Protein AF-A0A843JJ27-F1 (afdb_monomer)

pLDDT: mean 89.62, std 11.43, range [43.94, 98.12]

Nearest PDB structures (foldseek):
  2v43-assembly1_A  TM=7.056E-01  e=1.742E+00  Escherichia coli BL21(DE3)
  2p4b-assembly2_C-2  TM=6.826E-01  e=1.647E+00  Escherichia coli K-12
  3m4w-assembly2_B  TM=4.831E-01  e=5.676E-01  Escherichia coli K-12
  3m4w-assembly2_D  TM=5.347E-01  e=1.842E+00  Escherichia coli K-12
  3m4w-assembly1_C  TM=4.486E-01  e=9.401E-01  Escherichia coli K-12

Radius of gyration: 31.34 Å; Cα contacts (8 Å, |Δi|>4): 309; chains: 1; bounding box: 81×26×108 Å

Mean predicted aligned error: 8.15 Å

Secondary structure (DSSP, 8-state):
--PPP----------HHHHHHHHHHHHHHHHHHHHHHHHHHHHHHHHHHHHHHHHHHHHHHHHHHHHHHHT--STT-EEEEEE--SSSEEEEETTTTEEEEEEEESS--SSBT-EEEETTEEEEEEEETTEEEEEEEEE-TTTEEEEETTBS--EEEE--SS-EEEEEEEEEE-TT-SSEEEEEEE-

Structure (mmCIF, N/CA/C/O backbone):
data_AF-A0A843JJ27-F1
#
_entry.id   AF-A0A843JJ27-F1
#
loop_
_atom_site.group_PDB
_atom_site.id
_atom_site.type_symbol
_atom_site.label_atom_id
_atom_site.label_alt_id
_atom_site.label_comp_id
_atom_site.label_asym_id
_atom_site.label_entity_id
_atom_site.label_seq_id
_atom_site.pdbx_PDB_ins_code
_atom_site.Cartn_x
_atom_site.Cartn_y
_atom_site.Cartn_z
_atom_site.occupancy
_atom_site.B_iso_or_equiv
_atom_site.auth_seq_id
_atom_site.auth_comp_id
_atom_site.auth_asym_id
_atom_site.auth_atom_id
_atom_site.pdbx_PDB_model_num
ATOM 1 N N . MET A 1 1 ? 58.254 13.467 -82.123 1.00 47.25 1 MET A N 1
ATOM 2 C CA . MET A 1 1 ? 58.507 13.276 -80.675 1.00 47.25 1 MET A CA 1
ATOM 3 C C . MET A 1 1 ? 57.608 14.215 -79.867 1.00 47.25 1 MET A C 1
ATOM 5 O O . MET A 1 1 ? 57.801 15.418 -79.945 1.00 47.25 1 MET A O 1
ATOM 9 N N . LYS A 1 2 ? 56.623 13.699 -79.116 1.00 43.94 2 LYS A N 1
ATOM 10 C CA . LYS A 1 2 ? 55.866 14.450 -78.091 1.00 43.94 2 LYS A CA 1
ATOM 11 C C . LYS A 1 2 ? 55.822 13.592 -76.823 1.00 43.94 2 LYS A C 1
ATOM 13 O O . LYS A 1 2 ? 55.404 12.439 -76.880 1.00 43.94 2 LYS A O 1
ATOM 18 N N . LYS A 1 3 ? 56.353 14.139 -75.724 1.00 49.28 3 LYS A N 1
ATOM 19 C CA . LYS A 1 3 ? 56.495 13.489 -74.412 1.00 49.28 3 LYS A CA 1
ATOM 20 C C . LYS A 1 3 ? 55.117 13.196 -73.803 1.00 49.28 3 LYS A C 1
ATOM 22 O O . LYS A 1 3 ? 54.267 14.082 -73.763 1.00 49.28 3 LYS A O 1
ATOM 27 N N . LYS A 1 4 ? 54.931 11.960 -73.325 1.00 50.25 4 LYS A N 1
ATOM 28 C CA . LYS A 1 4 ? 53.830 11.541 -72.443 1.00 50.25 4 LYS A CA 1
ATOM 29 C C . LYS A 1 4 ? 53.842 12.413 -71.183 1.00 50.25 4 LYS A C 1
ATOM 31 O O . LYS A 1 4 ? 54.891 12.568 -70.566 1.00 50.25 4 LYS A O 1
ATOM 36 N N . GLY A 1 5 ? 52.692 12.987 -70.841 1.00 55.31 5 GLY A N 1
ATOM 37 C CA . GLY A 1 5 ? 52.482 13.677 -69.572 1.00 55.31 5 GLY A CA 1
ATOM 38 C C . GLY A 1 5 ? 52.249 12.665 -68.456 1.00 55.31 5 GLY A C 1
ATOM 39 O O . GLY A 1 5 ? 51.308 11.875 -68.528 1.00 55.31 5 GLY A O 1
ATOM 40 N N . ASP A 1 6 ? 53.106 12.693 -67.441 1.00 58.56 6 ASP A N 1
ATOM 41 C CA . ASP A 1 6 ? 52.945 11.907 -66.222 1.00 58.56 6 ASP A CA 1
ATOM 42 C C . ASP A 1 6 ? 51.863 12.532 -65.331 1.00 58.56 6 ASP A C 1
ATOM 44 O O . ASP A 1 6 ? 52.001 13.643 -64.815 1.00 58.56 6 ASP A O 1
ATOM 48 N N . ILE A 1 7 ? 50.767 11.798 -65.142 1.00 62.69 7 ILE A N 1
ATOM 49 C CA . ILE A 1 7 ? 49.699 12.135 -64.200 1.00 62.69 7 ILE A CA 1
ATOM 50 C C . ILE A 1 7 ? 50.206 11.794 -62.794 1.00 62.69 7 ILE A C 1
ATOM 52 O O . ILE A 1 7 ? 50.247 10.627 -62.400 1.00 62.69 7 ILE A O 1
ATOM 56 N N . LYS A 1 8 ? 50.597 12.814 -62.022 1.00 58.16 8 LYS A N 1
ATOM 57 C CA . LYS A 1 8 ? 50.923 12.668 -60.596 1.00 58.16 8 LYS A CA 1
ATOM 58 C C . LYS A 1 8 ? 49.671 12.224 -59.829 1.00 58.16 8 LYS A C 1
ATOM 60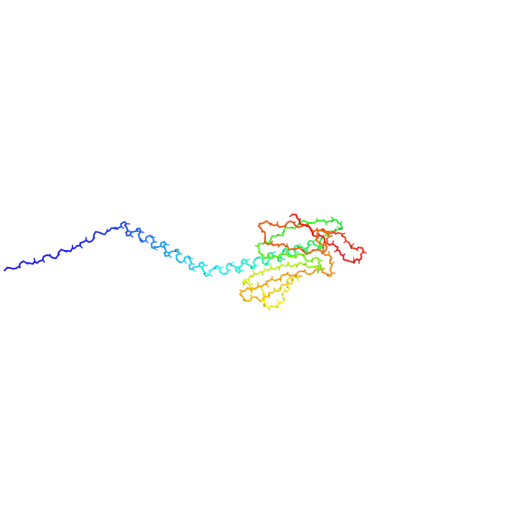 O O . LYS A 1 8 ? 48.753 13.012 -59.617 1.00 58.16 8 LYS A O 1
ATOM 65 N N . ARG A 1 9 ? 49.634 10.961 -59.397 1.00 59.72 9 ARG A N 1
ATOM 66 C CA . ARG A 1 9 ? 48.640 10.465 -58.435 1.00 59.72 9 ARG A CA 1
ATOM 67 C C . ARG A 1 9 ? 49.000 10.990 -57.044 1.00 59.72 9 ARG A C 1
ATOM 69 O O . ARG A 1 9 ? 49.988 10.554 -56.464 1.00 59.72 9 ARG A O 1
ATOM 76 N N . ASN A 1 10 ? 48.199 11.914 -56.514 1.00 58.50 10 ASN A N 1
ATOM 77 C CA . ASN A 1 10 ? 48.261 12.311 -55.107 1.00 58.50 10 ASN A CA 1
ATOM 78 C C . ASN A 1 10 ? 47.842 11.120 -54.233 1.00 58.50 10 ASN A C 1
ATOM 80 O O . ASN A 1 10 ? 46.663 10.781 -54.148 1.00 58.50 10 ASN A O 1
ATOM 84 N N . THR A 1 11 ? 48.806 10.466 -53.591 1.00 57.12 11 THR A N 1
ATOM 85 C CA . THR A 1 11 ? 48.547 9.446 -52.573 1.00 57.12 11 THR A CA 1
ATOM 86 C C . THR A 1 11 ? 48.215 10.139 -51.256 1.00 57.12 11 THR A C 1
ATOM 88 O O . THR A 1 11 ? 49.099 10.689 -50.600 1.00 57.12 11 THR A O 1
ATOM 91 N N . PHE A 1 12 ? 46.937 10.128 -50.871 1.00 57.66 12 PHE A N 1
ATOM 92 C CA . PHE A 1 12 ? 46.503 10.521 -49.532 1.00 57.66 12 PHE A CA 1
ATOM 93 C C . PHE A 1 12 ? 47.202 9.631 -48.493 1.00 57.66 12 PHE A C 1
ATOM 95 O O . PHE A 1 12 ? 47.006 8.416 -48.471 1.00 57.66 12 PHE A O 1
ATOM 102 N N . SER A 1 13 ? 48.024 10.238 -47.637 1.00 59.69 13 SER A N 1
ATOM 103 C CA . SER A 1 13 ? 48.574 9.591 -46.444 1.00 59.69 13 SER A CA 1
ATOM 104 C C . SER A 1 13 ? 47.415 9.151 -45.542 1.00 59.69 13 SER A C 1
ATOM 106 O O . SER A 1 13 ? 46.674 9.978 -45.009 1.00 59.69 13 SER A O 1
ATOM 108 N N . LYS A 1 14 ? 47.206 7.838 -45.428 1.00 61.88 14 LYS A N 1
ATOM 109 C CA . LYS A 1 14 ? 46.115 7.232 -44.661 1.00 61.88 14 LYS A CA 1
ATOM 110 C C . LYS A 1 14 ? 46.490 7.262 -43.174 1.00 61.88 14 LYS A C 1
ATOM 112 O O . LYS A 1 14 ? 47.321 6.481 -42.723 1.00 61.88 14 LYS A O 1
ATOM 117 N N . ASN A 1 15 ? 45.906 8.181 -42.406 1.00 68.94 15 ASN A N 1
ATOM 118 C CA . ASN A 1 15 ? 46.135 8.297 -40.960 1.00 68.94 15 ASN A CA 1
ATOM 119 C C . ASN A 1 15 ? 45.419 7.165 -40.195 1.00 68.94 15 ASN A C 1
ATOM 121 O O . ASN A 1 15 ? 44.334 7.354 -39.647 1.00 68.94 15 ASN A O 1
ATOM 125 N N . TYR A 1 16 ? 46.040 5.983 -40.136 1.00 72.50 16 TYR A N 1
ATOM 126 C CA . TYR A 1 16 ? 45.464 4.765 -39.542 1.00 72.50 16 TYR A CA 1
ATOM 127 C C . TYR A 1 16 ? 45.022 4.920 -38.079 1.00 72.50 16 TYR A C 1
ATOM 129 O O . TYR A 1 16 ? 44.007 4.360 -37.682 1.00 72.50 16 TYR A O 1
ATOM 137 N N . ARG A 1 17 ? 45.735 5.716 -37.272 1.00 77.12 17 ARG A N 1
ATOM 138 C CA . ARG A 1 17 ? 45.401 5.911 -35.847 1.00 77.12 17 ARG A CA 1
ATOM 139 C C . ARG A 1 17 ? 44.105 6.701 -35.641 1.00 77.12 17 ARG A C 1
ATOM 141 O O . ARG A 1 17 ? 43.321 6.362 -34.764 1.00 77.12 17 ARG A O 1
ATOM 148 N N . GLY A 1 18 ? 43.871 7.723 -36.469 1.00 82.25 18 GLY A N 1
ATOM 149 C CA . GLY A 1 18 ? 42.638 8.514 -36.421 1.00 82.25 18 GLY A CA 1
ATOM 150 C C . GLY A 1 18 ? 41.429 7.707 -36.886 1.00 82.25 18 GLY A C 1
ATOM 151 O O . GLY A 1 18 ? 40.369 7.788 -36.278 1.00 82.25 18 GLY A O 1
ATOM 152 N N . GLN A 1 19 ? 41.615 6.862 -37.906 1.00 85.88 19 GLN A N 1
ATOM 153 C CA . GLN A 1 19 ? 40.570 5.960 -38.385 1.00 85.88 19 GLN A CA 1
ATOM 154 C C . GLN A 1 19 ? 40.113 4.978 -37.291 1.00 85.88 19 GLN A C 1
ATOM 156 O O . GLN A 1 19 ? 38.915 4.848 -37.067 1.00 85.88 19 GLN A O 1
ATOM 161 N N . VAL A 1 20 ? 41.051 4.355 -36.567 1.00 88.88 20 VAL A N 1
ATOM 162 C CA . VAL A 1 20 ? 40.734 3.418 -35.469 1.00 88.88 20 VAL A CA 1
ATOM 163 C C . VAL A 1 20 ? 39.986 4.111 -34.325 1.00 88.88 20 VAL A C 1
ATOM 165 O O . VAL A 1 20 ? 39.049 3.547 -33.758 1.00 88.88 20 VAL A O 1
ATOM 168 N N . TRP A 1 21 ? 40.365 5.347 -33.987 1.00 94.00 21 TRP A N 1
ATOM 169 C CA . TRP A 1 21 ? 39.663 6.101 -32.948 1.00 94.00 21 TRP A CA 1
ATOM 170 C C . TRP A 1 21 ? 38.219 6.413 -33.357 1.00 94.00 21 TRP A C 1
ATOM 172 O O . TRP A 1 21 ? 37.297 6.202 -32.575 1.00 94.00 21 TRP A O 1
ATOM 182 N N . ILE A 1 22 ? 38.014 6.832 -34.609 1.00 92.56 22 ILE A N 1
ATOM 183 C CA . ILE A 1 22 ? 36.680 7.115 -35.157 1.00 92.56 22 ILE A CA 1
ATOM 184 C C . ILE A 1 22 ? 35.810 5.853 -35.169 1.00 92.56 22 ILE A C 1
ATOM 186 O O . ILE A 1 22 ? 34.658 5.912 -34.756 1.00 92.56 22 ILE A O 1
ATOM 190 N N . GLU A 1 23 ? 36.351 4.711 -35.590 1.00 93.69 23 GLU A N 1
ATOM 191 C CA . GLU A 1 23 ? 35.636 3.430 -35.599 1.00 93.69 23 GLU A CA 1
ATOM 192 C C . GLU A 1 23 ? 35.177 3.024 -34.190 1.00 93.69 23 GLU A C 1
ATOM 194 O O . GLU A 1 23 ? 34.004 2.714 -33.980 1.00 93.69 23 GLU A O 1
ATOM 199 N N . THR A 1 24 ? 36.068 3.147 -33.202 1.00 96.25 24 THR A N 1
ATOM 200 C CA . THR A 1 24 ? 35.754 2.863 -31.794 1.00 96.25 24 THR A CA 1
ATOM 201 C C . THR A 1 24 ? 34.639 3.774 -31.270 1.00 96.25 24 THR A C 1
ATOM 203 O O . THR A 1 24 ? 33.703 3.306 -30.621 1.00 96.25 24 THR A O 1
ATOM 206 N N . VAL A 1 25 ? 34.702 5.075 -31.580 1.00 97.19 25 VAL A N 1
ATOM 207 C CA . VAL A 1 25 ? 33.673 6.043 -31.171 1.00 97.19 25 VAL A CA 1
ATOM 208 C C . VAL A 1 25 ? 32.336 5.746 -31.851 1.00 97.19 25 VAL A C 1
ATOM 210 O O . VAL A 1 25 ? 31.304 5.765 -31.185 1.00 97.19 25 VAL A O 1
ATOM 213 N N . ILE A 1 26 ? 32.332 5.424 -33.148 1.00 97.25 26 ILE A N 1
ATOM 214 C CA . ILE A 1 26 ? 31.106 5.089 -33.885 1.00 97.25 26 ILE A CA 1
ATOM 215 C C . ILE A 1 26 ? 30.450 3.835 -33.301 1.00 97.25 26 ILE A C 1
ATOM 217 O O . ILE A 1 26 ? 29.242 3.840 -33.072 1.00 97.25 26 ILE A O 1
ATOM 221 N N . TYR A 1 27 ? 31.216 2.783 -33.003 1.00 97.31 27 TYR A N 1
ATOM 222 C CA . TYR A 1 27 ? 30.664 1.574 -32.387 1.00 97.31 27 TYR A CA 1
ATOM 223 C C . TYR A 1 27 ? 30.085 1.834 -30.998 1.00 97.31 27 TYR A C 1
ATOM 225 O O . TYR A 1 27 ? 28.997 1.343 -30.692 1.00 97.31 27 TYR A O 1
ATOM 233 N N . LEU A 1 28 ? 30.748 2.660 -30.188 1.00 97.94 28 LEU A N 1
ATOM 234 C CA . LEU A 1 28 ? 30.224 3.061 -28.886 1.00 97.94 28 LEU A CA 1
ATOM 235 C C . LEU A 1 28 ? 28.918 3.865 -29.016 1.00 97.94 28 LEU A C 1
ATOM 237 O O . LEU A 1 28 ? 27.962 3.613 -28.285 1.00 97.94 28 LEU A O 1
ATOM 241 N N . LEU A 1 29 ? 28.848 4.798 -29.969 1.00 97.81 29 LEU A N 1
ATOM 242 C CA . LEU A 1 29 ? 27.636 5.579 -30.228 1.00 97.81 29 LEU A CA 1
ATOM 243 C C . LEU A 1 29 ? 26.479 4.691 -30.680 1.00 97.81 29 LEU A C 1
ATOM 245 O O . LEU A 1 29 ? 25.373 4.823 -30.161 1.00 97.81 29 LEU A O 1
ATOM 249 N N . ILE A 1 30 ? 26.731 3.756 -31.598 1.00 97.62 30 ILE A N 1
ATOM 250 C CA . ILE A 1 30 ? 25.720 2.790 -32.034 1.00 97.62 30 ILE A CA 1
ATOM 251 C C . ILE A 1 30 ? 25.234 1.960 -30.837 1.00 97.62 30 ILE A C 1
ATOM 253 O O . ILE A 1 30 ? 24.027 1.785 -30.673 1.00 97.62 30 ILE A O 1
ATOM 257 N N . ALA A 1 31 ? 26.139 1.504 -29.964 1.00 97.88 31 ALA A N 1
ATOM 258 C CA . ALA A 1 31 ? 25.771 0.759 -28.761 1.00 97.88 31 ALA A CA 1
ATOM 259 C C . ALA A 1 31 ? 24.877 1.580 -27.814 1.00 97.88 31 ALA A C 1
ATOM 261 O O . ALA A 1 31 ? 23.846 1.079 -27.361 1.00 97.88 31 ALA A O 1
ATOM 262 N N . PHE A 1 32 ? 25.203 2.853 -27.564 1.00 98.06 32 PHE A N 1
ATOM 263 C CA . PHE A 1 32 ? 24.361 3.731 -26.746 1.00 98.06 32 PHE A CA 1
ATOM 264 C C . PHE A 1 32 ? 22.990 3.995 -27.373 1.00 98.06 32 PHE A C 1
ATOM 266 O O . PHE A 1 32 ? 21.986 3.983 -26.660 1.00 98.06 32 PHE A O 1
ATOM 273 N N . VAL A 1 33 ? 22.922 4.174 -28.696 1.00 97.81 33 VAL A N 1
ATOM 274 C CA . VAL A 1 33 ? 21.646 4.321 -29.412 1.00 97.81 33 VAL A CA 1
ATOM 275 C C . VAL A 1 33 ? 20.798 3.057 -29.260 1.00 97.81 33 VAL A C 1
ATOM 277 O O . VAL A 1 33 ? 19.617 3.157 -28.929 1.00 97.81 33 VAL A O 1
ATOM 280 N N . MET A 1 34 ? 21.390 1.868 -29.422 1.00 98.12 34 MET A N 1
ATOM 281 C CA . MET A 1 34 ? 20.670 0.606 -29.220 1.00 98.12 34 MET A CA 1
ATOM 282 C C . MET A 1 34 ? 20.155 0.460 -27.782 1.00 98.12 34 MET A C 1
ATOM 284 O O . MET A 1 34 ? 18.988 0.118 -27.591 1.00 98.12 34 MET A O 1
ATOM 288 N N . MET A 1 35 ? 20.970 0.773 -26.768 1.00 96.62 35 MET A N 1
ATOM 289 C CA . MET A 1 35 ? 20.532 0.740 -25.364 1.00 96.62 35 MET A CA 1
ATOM 290 C C . MET A 1 35 ? 19.386 1.723 -25.093 1.00 96.62 35 MET A C 1
ATOM 292 O O . MET A 1 35 ? 18.421 1.369 -24.414 1.00 96.62 35 MET A O 1
ATOM 296 N N . GLY A 1 36 ? 19.460 2.936 -25.650 1.00 96.94 36 GLY A N 1
ATOM 297 C CA . GLY A 1 36 ? 18.408 3.944 -25.521 1.00 96.94 36 GLY A CA 1
ATOM 298 C C . GLY A 1 36 ? 17.075 3.485 -26.114 1.00 96.94 36 GLY A C 1
ATOM 299 O O . GLY A 1 36 ? 16.030 3.643 -25.480 1.00 96.94 36 GLY A O 1
ATOM 300 N N . LEU A 1 37 ? 17.109 2.849 -27.290 1.00 96.75 37 LEU A N 1
ATOM 301 C CA . LEU A 1 37 ? 15.915 2.281 -27.920 1.00 96.75 37 LEU A CA 1
ATOM 302 C C . LEU A 1 37 ? 15.303 1.165 -27.068 1.00 96.75 37 LEU A C 1
ATOM 304 O O . LEU A 1 37 ? 14.096 1.174 -26.835 1.00 96.75 37 LEU A O 1
ATOM 308 N N . VAL A 1 38 ? 16.122 0.245 -26.552 1.00 97.25 38 VAL A N 1
ATOM 309 C CA . VAL A 1 38 ? 15.643 -0.848 -25.691 1.00 97.25 38 VAL A CA 1
ATOM 310 C C . VAL A 1 38 ? 14.979 -0.301 -24.427 1.00 97.25 38 VAL A C 1
ATOM 312 O O . VAL A 1 38 ? 13.859 -0.694 -24.104 1.00 97.25 38 VAL A O 1
ATOM 315 N N . LEU A 1 39 ? 15.620 0.644 -23.732 1.00 94.88 39 LEU A N 1
ATOM 316 C CA . LEU A 1 39 ? 15.062 1.235 -22.514 1.00 94.88 39 LEU A CA 1
ATOM 317 C C . LEU A 1 39 ? 13.727 1.943 -22.764 1.00 94.88 39 LEU A C 1
ATOM 319 O O . LEU A 1 39 ? 12.846 1.866 -21.912 1.00 94.88 39 LEU A O 1
ATOM 323 N N . SER A 1 40 ? 13.545 2.576 -23.926 1.00 94.62 40 SER A N 1
ATOM 324 C CA . SER A 1 40 ? 12.277 3.220 -24.295 1.00 94.62 40 SER A CA 1
ATOM 325 C C . SER A 1 40 ? 11.105 2.229 -24.332 1.00 94.62 40 SER A C 1
ATOM 327 O O . SER A 1 40 ? 10.025 2.530 -23.828 1.00 94.62 40 SER A O 1
ATOM 329 N N . TYR A 1 41 ? 11.331 1.018 -24.850 1.00 94.62 41 TYR A N 1
ATOM 330 C CA . TYR A 1 41 ? 10.308 -0.033 -24.892 1.00 94.62 41 TYR A CA 1
ATOM 331 C C . TYR A 1 41 ? 10.121 -0.750 -23.551 1.00 94.62 41 TYR A C 1
ATOM 333 O O . TYR A 1 41 ? 9.010 -1.151 -23.215 1.00 94.62 41 TYR A O 1
ATOM 341 N N . VAL A 1 42 ? 11.194 -0.920 -22.775 1.00 95.31 42 VAL A N 1
ATOM 342 C CA . VAL A 1 42 ? 11.154 -1.688 -21.521 1.00 95.31 42 VAL A CA 1
ATOM 343 C C . VAL A 1 42 ? 10.635 -0.851 -20.344 1.00 95.31 42 VAL A C 1
ATOM 345 O O . VAL A 1 42 ? 9.972 -1.384 -19.453 1.00 95.31 42 VAL A O 1
ATOM 348 N N . LYS A 1 43 ? 10.890 0.463 -20.331 1.00 92.44 43 LYS A N 1
ATOM 349 C CA . LYS A 1 43 ? 10.543 1.350 -19.210 1.00 92.44 43 LYS A CA 1
ATOM 350 C C . LYS A 1 43 ? 9.053 1.319 -18.823 1.00 92.44 43 LYS A C 1
ATOM 352 O O . LYS A 1 43 ? 8.804 1.145 -17.631 1.00 92.44 43 LYS A O 1
ATOM 357 N N . PRO A 1 44 ? 8.073 1.401 -19.750 1.00 92.00 44 PRO A N 1
ATOM 358 C CA . PRO A 1 44 ? 6.654 1.322 -19.387 1.00 92.00 44 PRO A CA 1
ATOM 359 C C . PRO A 1 44 ? 6.312 0.023 -18.649 1.00 92.00 44 PRO A C 1
ATOM 361 O O . PRO A 1 44 ? 5.626 0.039 -17.633 1.00 92.00 44 PRO A O 1
ATOM 364 N N . LYS A 1 45 ? 6.880 -1.107 -19.090 1.00 92.25 45 LYS A N 1
ATOM 365 C CA . LYS A 1 45 ? 6.624 -2.404 -18.457 1.00 92.25 45 LYS A CA 1
ATOM 366 C C . LYS A 1 45 ? 7.220 -2.505 -17.051 1.00 92.25 45 LYS A C 1
ATOM 368 O O . LYS A 1 45 ? 6.633 -3.145 -16.182 1.00 92.25 45 LYS A O 1
ATOM 373 N N . ILE A 1 46 ? 8.378 -1.884 -16.822 1.00 93.12 46 ILE A N 1
ATOM 374 C CA . ILE A 1 46 ? 8.985 -1.791 -15.486 1.00 93.12 46 ILE A CA 1
ATOM 375 C C . ILE A 1 46 ? 8.115 -0.935 -14.559 1.00 93.12 46 ILE A C 1
ATOM 377 O O . ILE A 1 46 ? 7.962 -1.282 -13.388 1.00 93.12 46 ILE A O 1
ATOM 381 N N . GLU A 1 47 ? 7.558 0.169 -15.059 1.00 92.25 47 GLU A N 1
ATOM 382 C CA . GLU A 1 47 ? 6.651 1.028 -14.288 1.00 92.25 47 GLU A CA 1
ATOM 383 C C . GLU A 1 47 ? 5.386 0.265 -13.872 1.00 92.25 47 GLU A C 1
ATOM 385 O O . GLU A 1 47 ? 5.051 0.277 -12.689 1.00 92.25 47 GLU A O 1
ATOM 390 N N . ASP A 1 48 ? 4.774 -0.498 -14.783 1.00 92.88 48 ASP A N 1
ATOM 391 C CA . ASP A 1 48 ? 3.613 -1.346 -14.476 1.00 92.88 48 ASP A CA 1
ATOM 392 C C . ASP A 1 48 ? 3.917 -2.392 -13.394 1.00 92.88 48 ASP A C 1
ATOM 394 O O . ASP A 1 48 ? 3.148 -2.572 -12.451 1.00 92.88 48 ASP A O 1
ATOM 398 N N . LEU A 1 49 ? 5.056 -3.087 -13.507 1.00 94.38 49 LEU A N 1
ATOM 399 C CA . LEU A 1 49 ? 5.467 -4.092 -12.521 1.00 94.38 49 LEU A CA 1
ATOM 40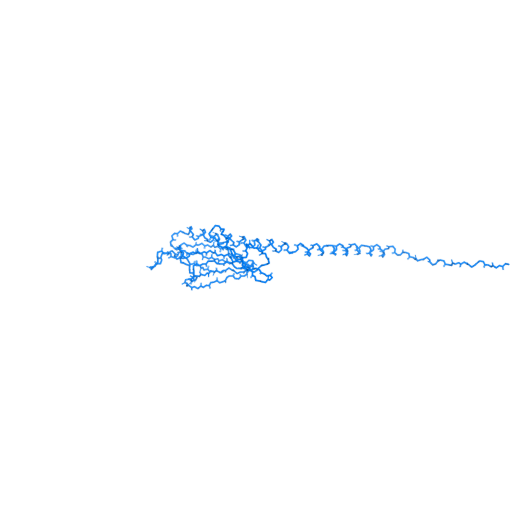0 C C . LEU A 1 49 ? 5.738 -3.469 -11.150 1.00 94.38 49 LEU A C 1
ATOM 402 O O . LEU A 1 49 ? 5.398 -4.058 -10.125 1.00 94.38 49 LEU A O 1
ATOM 406 N N . ARG A 1 50 ? 6.337 -2.274 -11.123 1.00 94.56 50 ARG A N 1
ATOM 407 C CA . ARG A 1 50 ? 6.575 -1.533 -9.883 1.00 94.56 50 ARG A CA 1
ATOM 408 C C . ARG A 1 50 ? 5.261 -1.110 -9.237 1.00 94.56 50 ARG A C 1
ATOM 410 O O . ARG A 1 50 ? 5.117 -1.277 -8.031 1.00 94.56 50 ARG A O 1
ATOM 417 N N . ASP A 1 51 ? 4.330 -0.570 -10.016 1.00 95.00 51 ASP A N 1
ATOM 418 C CA . ASP A 1 51 ? 3.036 -0.124 -9.504 1.00 95.00 51 ASP A CA 1
ATOM 419 C C . ASP A 1 51 ? 2.202 -1.310 -8.999 1.00 95.00 51 ASP A C 1
ATOM 421 O O . ASP A 1 51 ? 1.643 -1.231 -7.907 1.00 95.00 51 ASP A O 1
ATOM 425 N N . LYS A 1 52 ? 2.217 -2.450 -9.704 1.00 94.62 52 LYS A N 1
ATOM 426 C CA . LYS A 1 52 ? 1.626 -3.704 -9.216 1.00 94.62 52 LYS A CA 1
ATOM 427 C C . LYS A 1 52 ? 2.206 -4.124 -7.861 1.00 94.62 52 LYS A C 1
ATOM 429 O O . LYS A 1 52 ? 1.445 -4.387 -6.936 1.00 94.62 52 LYS A O 1
ATOM 434 N N . ALA A 1 53 ? 3.534 -4.146 -7.732 1.00 95.44 53 ALA A N 1
ATOM 435 C CA . ALA A 1 53 ? 4.194 -4.527 -6.484 1.00 95.44 53 ALA A CA 1
ATOM 436 C C . ALA A 1 53 ? 3.853 -3.577 -5.323 1.00 95.44 53 ALA A C 1
ATOM 438 O O . ALA A 1 53 ? 3.768 -4.012 -4.180 1.00 95.44 53 ALA A O 1
ATOM 439 N N . ILE A 1 54 ? 3.641 -2.285 -5.600 1.00 95.69 54 ILE A N 1
ATOM 440 C CA . ILE A 1 54 ? 3.193 -1.318 -4.587 1.00 95.69 54 ILE A CA 1
ATOM 441 C C . ILE A 1 54 ? 1.772 -1.645 -4.119 1.00 95.69 54 ILE A C 1
ATOM 443 O O . ILE A 1 54 ? 1.524 -1.622 -2.921 1.00 95.69 54 ILE A O 1
ATOM 447 N N . ILE A 1 55 ? 0.855 -1.974 -5.034 1.00 95.31 55 ILE A N 1
ATOM 448 C CA . ILE A 1 55 ? -0.524 -2.347 -4.681 1.00 95.31 55 ILE A CA 1
ATOM 449 C C . ILE A 1 55 ? -0.543 -3.630 -3.841 1.00 95.31 55 ILE A C 1
ATOM 451 O O . ILE A 1 55 ? -1.223 -3.671 -2.820 1.00 95.31 55 ILE A O 1
ATOM 455 N N . GLU A 1 56 ? 0.220 -4.652 -4.238 1.00 95.00 56 GLU A N 1
ATOM 456 C CA . GLU A 1 56 ? 0.338 -5.910 -3.484 1.00 95.00 56 GLU A CA 1
ATOM 457 C C . GLU A 1 56 ? 0.933 -5.668 -2.090 1.00 95.00 56 GLU A C 1
ATOM 459 O O . GLU A 1 56 ? 0.364 -6.114 -1.100 1.00 95.00 56 GLU A O 1
ATOM 464 N N . GLN A 1 57 ? 1.995 -4.862 -1.991 1.00 94.81 57 GLN A N 1
ATOM 465 C CA . GLN A 1 57 ? 2.574 -4.482 -0.702 1.00 94.81 57 GLN A CA 1
ATOM 466 C C . GLN A 1 57 ? 1.563 -3.734 0.185 1.00 94.81 57 GLN A C 1
ATOM 468 O O . GLN A 1 57 ? 1.494 -3.991 1.384 1.00 94.81 57 GLN A O 1
ATOM 473 N N . SER A 1 58 ? 0.774 -2.812 -0.374 1.00 95.69 58 SER A N 1
ATOM 474 C CA . SER A 1 58 ? -0.257 -2.101 0.392 1.00 95.69 58 SER A CA 1
ATOM 475 C C . SER A 1 58 ? -1.365 -3.037 0.870 1.00 95.69 58 SER A C 1
ATOM 477 O O . SER A 1 58 ? -1.873 -2.865 1.975 1.00 95.69 58 SER A O 1
ATOM 479 N N . LEU A 1 59 ? -1.729 -4.036 0.065 1.00 96.00 59 LEU A N 1
ATOM 480 C CA . LEU A 1 59 ? -2.692 -5.060 0.453 1.00 96.00 59 LEU A CA 1
ATOM 481 C C . LEU A 1 59 ? -2.168 -5.910 1.617 1.00 96.00 59 LEU A C 1
ATOM 483 O O . LEU A 1 59 ? -2.906 -6.146 2.572 1.00 96.00 59 LEU A O 1
ATOM 487 N N . ASP A 1 60 ? -0.895 -6.304 1.575 1.00 95.81 60 ASP A N 1
ATOM 488 C CA . ASP A 1 60 ? -0.249 -7.029 2.672 1.00 95.81 60 ASP A CA 1
ATOM 489 C C . ASP A 1 60 ? -0.254 -6.210 3.968 1.00 95.81 60 ASP A C 1
ATOM 491 O O . ASP A 1 60 ? -0.601 -6.744 5.018 1.00 95.81 60 ASP A O 1
ATOM 495 N N . VAL A 1 61 ? 0.028 -4.904 3.896 1.00 95.88 61 VAL A N 1
ATOM 496 C CA . VAL A 1 61 ? -0.033 -4.002 5.061 1.00 95.88 61 VAL A CA 1
ATOM 497 C C . VAL A 1 61 ? -1.454 -3.893 5.624 1.00 95.88 61 VAL A C 1
ATOM 499 O O . VAL A 1 61 ? -1.639 -3.965 6.836 1.00 95.88 61 VAL A O 1
ATOM 502 N N . ILE A 1 62 ? -2.478 -3.749 4.774 1.00 96.62 62 ILE A N 1
ATOM 503 C CA . ILE A 1 62 ? -3.879 -3.713 5.232 1.00 96.62 62 ILE A CA 1
ATOM 504 C C . ILE A 1 62 ? -4.253 -5.033 5.921 1.00 96.62 62 ILE A C 1
ATOM 506 O O . ILE A 1 62 ? -4.889 -5.017 6.974 1.00 96.62 62 ILE A O 1
ATOM 510 N N . ASN A 1 63 ? -3.831 -6.170 5.367 1.00 95.81 63 ASN A N 1
ATOM 511 C CA . ASN A 1 63 ? -4.059 -7.479 5.976 1.00 95.81 63 ASN A CA 1
ATOM 512 C C . ASN A 1 63 ? -3.285 -7.648 7.290 1.00 95.81 63 ASN A C 1
ATOM 514 O O . ASN A 1 63 ? -3.792 -8.256 8.227 1.00 95.81 63 ASN A O 1
ATOM 518 N N . GLU A 1 64 ? -2.068 -7.115 7.392 1.00 95.69 64 GLU A N 1
ATOM 519 C CA . GLU A 1 64 ? -1.291 -7.104 8.634 1.00 95.69 64 GLU A CA 1
ATOM 520 C C . GLU A 1 64 ? -1.989 -6.281 9.725 1.00 95.69 64 GLU A C 1
ATOM 522 O O . GLU A 1 64 ? -2.040 -6.709 10.882 1.00 95.69 64 GLU A O 1
ATOM 527 N N . ILE A 1 65 ? -2.592 -5.148 9.356 1.00 95.62 65 ILE A N 1
ATOM 528 C CA . ILE A 1 65 ? -3.419 -4.340 10.256 1.00 95.62 65 ILE A CA 1
ATOM 529 C C . ILE A 1 65 ? -4.675 -5.113 10.680 1.00 95.62 65 ILE A C 1
ATOM 531 O O . ILE A 1 65 ? -4.931 -5.206 11.877 1.00 95.62 65 ILE A O 1
ATOM 535 N N . ASP A 1 66 ? -5.415 -5.726 9.749 1.00 95.25 66 ASP A N 1
ATOM 536 C CA . ASP A 1 66 ? -6.612 -6.537 10.053 1.00 95.25 66 ASP A CA 1
ATOM 537 C C . ASP A 1 66 ? -6.279 -7.711 10.990 1.00 95.25 66 ASP A C 1
ATOM 539 O O . ASP A 1 66 ? -6.944 -7.933 12.004 1.00 95.25 66 ASP A O 1
ATOM 543 N N . ASN A 1 67 ? -5.179 -8.415 10.723 1.00 94.81 67 ASN A N 1
ATOM 544 C CA . ASN A 1 67 ? -4.679 -9.481 11.590 1.00 94.81 67 ASN A CA 1
ATOM 545 C C . ASN A 1 67 ? -4.237 -8.946 12.957 1.00 94.81 67 ASN A C 1
ATOM 547 O O . ASN A 1 67 ? -4.462 -9.582 13.987 1.00 94.81 67 ASN A O 1
ATOM 551 N N . THR A 1 68 ? -3.612 -7.771 13.000 1.00 94.94 68 THR A N 1
ATOM 552 C CA . THR A 1 68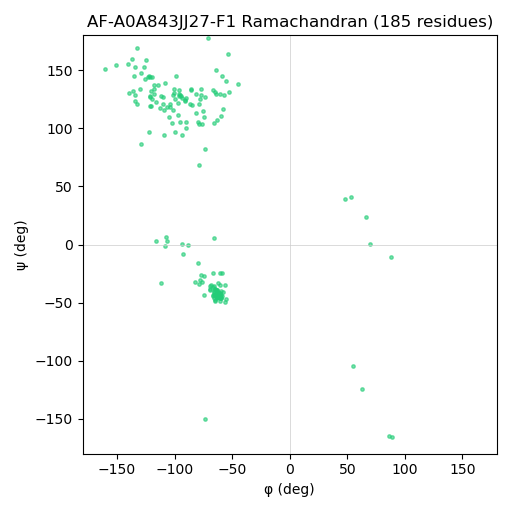 ? -3.193 -7.150 14.257 1.00 94.94 68 THR A CA 1
ATOM 553 C C . THR A 1 68 ? -4.384 -6.742 15.105 1.00 94.94 68 THR A C 1
ATOM 555 O O . THR A 1 68 ? -4.374 -7.032 16.296 1.00 94.94 68 THR A O 1
ATOM 558 N N . ILE A 1 69 ? -5.407 -6.137 14.506 1.00 93.56 69 ILE A N 1
ATOM 559 C CA . ILE A 1 69 ? -6.643 -5.741 15.183 1.00 93.56 69 ILE A CA 1
ATOM 560 C C . ILE A 1 69 ? -7.404 -6.976 15.673 1.00 93.56 69 ILE A C 1
ATOM 562 O O . ILE A 1 69 ? -7.765 -7.043 16.842 1.00 93.56 69 ILE A O 1
ATOM 566 N N . SER A 1 70 ? -7.579 -7.996 14.831 1.00 92.44 70 SER A N 1
ATOM 567 C CA . SER A 1 70 ? -8.320 -9.211 15.209 1.00 92.44 70 SER A CA 1
ATOM 568 C C . SER A 1 70 ? -7.630 -10.049 16.287 1.00 92.44 70 SER A C 1
ATOM 570 O O . SER A 1 70 ? -8.290 -10.779 17.025 1.00 92.44 70 SER A O 1
ATOM 572 N N . THR A 1 71 ? -6.305 -9.941 16.411 1.00 93.06 71 THR A N 1
ATOM 573 C CA . THR A 1 71 ? -5.523 -10.672 17.418 1.00 93.06 71 THR A CA 1
ATOM 574 C C . THR A 1 71 ? -5.036 -9.792 18.563 1.00 93.06 71 THR A C 1
ATOM 576 O O . THR A 1 71 ? -4.283 -10.277 19.418 1.00 93.06 71 THR A O 1
ATOM 579 N N . ILE A 1 72 ? -5.402 -8.506 18.594 1.00 91.38 72 ILE A N 1
ATOM 580 C CA . ILE A 1 72 ? -5.044 -7.631 19.706 1.00 91.38 72 ILE A CA 1
ATOM 581 C C . ILE A 1 72 ? -5.739 -8.172 20.959 1.00 91.38 72 ILE A C 1
ATOM 583 O O . ILE A 1 72 ? -6.918 -8.515 20.937 1.00 91.38 72 ILE A O 1
ATOM 587 N N . GLY A 1 73 ? -4.977 -8.357 22.037 1.00 86.81 73 GLY A N 1
ATOM 588 C CA . GLY A 1 73 ? -5.494 -9.001 23.244 1.00 86.81 73 GLY A CA 1
ATOM 589 C C . GLY A 1 73 ? -6.444 -8.089 24.025 1.00 86.81 73 GLY A C 1
ATOM 590 O O . GLY A 1 73 ? -7.062 -7.182 23.485 1.00 86.81 73 GLY A O 1
ATOM 591 N N . SER A 1 74 ? -6.489 -8.269 25.343 1.00 88.50 74 SER A N 1
ATOM 592 C CA . SER A 1 74 ? -7.247 -7.419 26.271 1.00 88.50 74 SER A CA 1
ATOM 593 C C . SER A 1 74 ? -6.946 -5.914 26.158 1.00 88.50 74 SER A C 1
ATOM 595 O O . SER A 1 74 ? -5.911 -5.500 25.632 1.00 88.50 74 SER A O 1
ATOM 597 N N . THR A 1 75 ? -7.837 -5.102 26.725 1.00 92.25 75 THR A N 1
ATOM 598 C CA . THR A 1 75 ? -7.714 -3.644 26.853 1.00 92.25 75 THR A CA 1
ATOM 599 C C . THR A 1 75 ? -6.326 -3.199 27.321 1.00 92.25 75 THR A C 1
ATOM 601 O O . THR A 1 75 ? -5.742 -3.792 28.227 1.00 92.25 75 THR A O 1
ATOM 604 N N . GLY A 1 76 ? -5.809 -2.134 26.709 1.00 90.00 76 GLY A N 1
ATOM 605 C CA . GLY A 1 76 ? -4.494 -1.550 26.982 1.00 90.00 76 GLY A CA 1
ATOM 606 C C . GLY A 1 76 ? -3.353 -2.170 26.174 1.00 90.00 76 GLY A C 1
ATOM 607 O O . GLY A 1 76 ? -2.255 -1.612 26.153 1.00 90.00 76 GLY A O 1
ATOM 608 N N . ASN A 1 77 ? -3.591 -3.286 25.478 1.00 94.06 77 ASN A N 1
ATOM 609 C CA . ASN A 1 77 ? -2.587 -3.860 24.592 1.00 94.06 77 ASN A CA 1
ATOM 610 C C . ASN A 1 77 ? -2.330 -2.943 23.399 1.00 94.06 77 ASN A C 1
ATOM 612 O O . ASN A 1 77 ? -3.266 -2.491 22.739 1.00 94.06 77 ASN A O 1
ATOM 616 N N . LYS A 1 78 ? -1.044 -2.718 23.114 1.00 94.25 78 LYS A N 1
ATOM 617 C CA . LYS A 1 78 ? -0.579 -1.952 21.959 1.00 94.25 78 LYS A CA 1
ATOM 618 C C . LYS A 1 78 ? 0.344 -2.799 21.101 1.00 94.25 78 LYS A C 1
ATOM 620 O O . LYS A 1 78 ? 1.136 -3.581 21.630 1.00 94.25 78 LYS A O 1
ATOM 625 N N . ARG A 1 79 ? 0.281 -2.610 19.789 1.00 95.50 79 ARG A N 1
ATOM 626 C CA . ARG A 1 79 ? 1.238 -3.171 18.831 1.00 95.50 79 ARG A CA 1
ATOM 627 C C . ARG A 1 79 ? 1.761 -2.084 17.914 1.00 95.50 79 ARG A C 1
ATOM 629 O O . ARG A 1 79 ? 1.046 -1.136 17.617 1.00 95.50 79 ARG A O 1
ATOM 636 N N . LEU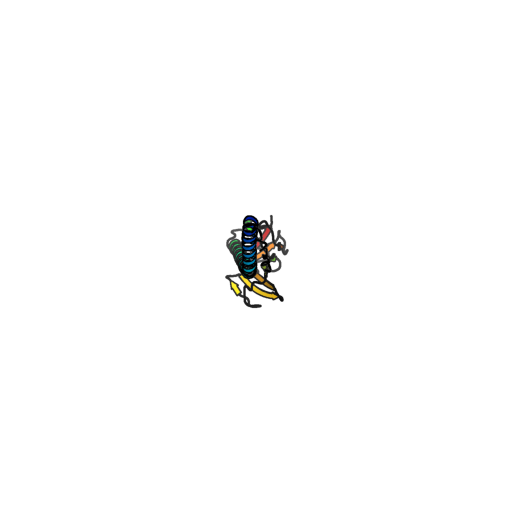 A 1 80 ? 3.011 -2.233 17.499 1.00 95.00 80 LEU A N 1
ATOM 637 C CA . LEU A 1 80 ? 3.656 -1.355 16.535 1.00 95.00 80 LEU A CA 1
ATOM 638 C C . LEU A 1 80 ? 3.645 -2.039 15.167 1.00 95.00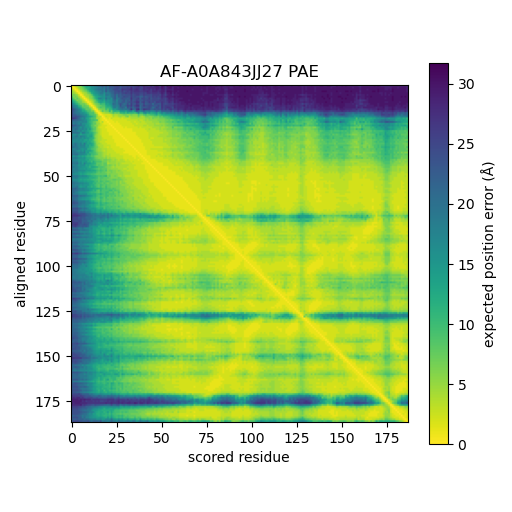 80 LEU A C 1
ATOM 640 O O . LEU A 1 80 ? 4.062 -3.191 15.072 1.00 95.00 80 LEU A O 1
ATOM 644 N N . ILE A 1 81 ? 3.212 -1.314 14.140 1.00 95.56 81 ILE A N 1
ATOM 645 C CA . ILE A 1 81 ? 3.304 -1.708 12.733 1.00 95.56 81 ILE A CA 1
ATOM 646 C C . ILE A 1 81 ? 4.060 -0.622 11.973 1.00 95.56 81 ILE A C 1
ATOM 648 O O . ILE A 1 81 ? 3.925 0.571 12.259 1.00 95.56 81 ILE A O 1
ATOM 652 N N . GLU A 1 82 ? 4.857 -1.034 10.993 1.00 95.25 82 GLU A N 1
ATOM 653 C CA . GLU A 1 82 ? 5.563 -0.123 10.099 1.00 95.25 82 GLU A CA 1
ATOM 654 C C . GLU A 1 82 ? 4.846 -0.025 8.751 1.00 95.25 82 GLU A C 1
ATOM 656 O O . GLU A 1 82 ? 4.782 -0.985 7.985 1.00 95.25 82 GLU A O 1
ATOM 661 N N . ILE A 1 83 ? 4.331 1.161 8.427 1.00 95.06 83 ILE A N 1
ATOM 662 C CA . ILE A 1 83 ? 3.621 1.416 7.171 1.00 95.06 83 ILE A CA 1
ATOM 663 C C . ILE A 1 83 ? 4.552 2.150 6.206 1.00 95.06 83 ILE A C 1
ATOM 665 O O . ILE A 1 83 ? 4.811 3.349 6.326 1.00 95.06 83 ILE A O 1
ATOM 669 N N . GLY A 1 84 ? 5.068 1.423 5.215 1.00 94.19 84 GLY A N 1
ATOM 670 C CA . GLY A 1 84 ? 5.920 1.979 4.164 1.00 94.19 84 GLY A CA 1
ATOM 671 C C . GLY A 1 84 ? 5.130 2.464 2.946 1.00 94.19 84 GLY A C 1
ATOM 672 O O . GLY A 1 84 ? 4.824 1.668 2.060 1.00 94.19 84 GLY A O 1
ATOM 673 N N . VAL A 1 85 ? 4.880 3.773 2.828 1.00 93.94 85 VAL A N 1
ATOM 674 C CA . VAL A 1 85 ? 4.168 4.354 1.670 1.00 93.94 85 VAL A CA 1
ATOM 675 C C . VAL A 1 85 ? 5.156 4.829 0.598 1.00 93.94 85 VAL A C 1
ATOM 677 O O . VAL A 1 85 ? 5.654 5.955 0.626 1.00 93.94 85 VAL A O 1
ATOM 680 N N . LYS A 1 86 ? 5.448 3.973 -0.391 1.00 92.19 86 LYS A N 1
ATOM 681 C CA . LYS A 1 86 ? 6.380 4.300 -1.496 1.00 92.19 86 LYS A CA 1
ATOM 682 C C . LYS A 1 86 ? 5.772 5.223 -2.559 1.00 92.19 86 LYS A C 1
ATOM 684 O O . LYS A 1 86 ? 6.495 5.995 -3.199 1.00 92.19 86 LYS A O 1
ATOM 689 N N . LYS A 1 87 ? 4.462 5.115 -2.787 1.00 94.00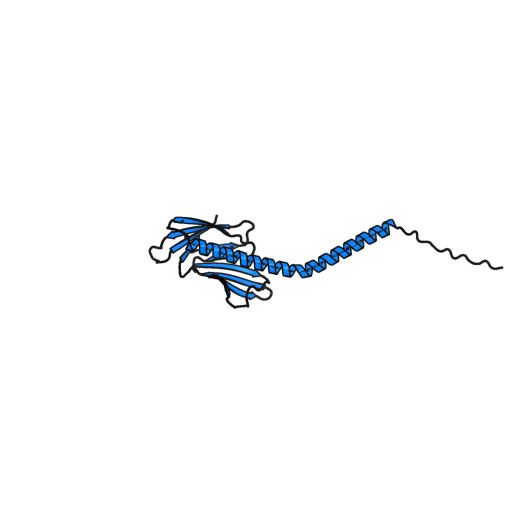 87 LYS A N 1
ATOM 690 C CA . LYS A 1 87 ? 3.669 5.883 -3.760 1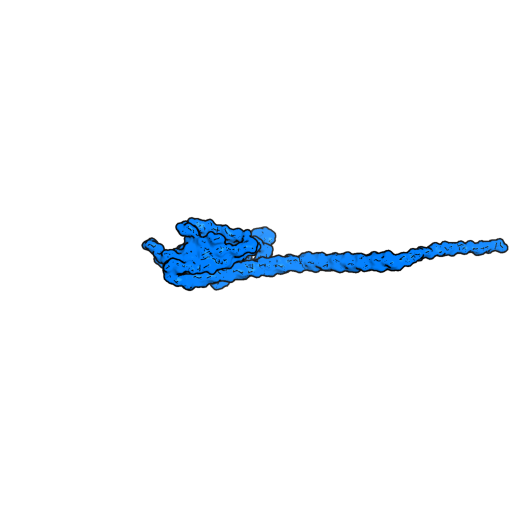.00 94.00 87 LYS A CA 1
ATOM 691 C C . LYS A 1 87 ? 2.197 5.801 -3.348 1.00 94.00 87 LYS A C 1
ATOM 693 O O . LYS A 1 87 ? 1.803 4.790 -2.779 1.00 94.00 87 LYS A O 1
ATOM 698 N N . GLY A 1 88 ? 1.411 6.825 -3.670 1.00 94.56 88 GLY A N 1
ATOM 699 C CA . GLY A 1 88 ? 0.011 6.910 -3.258 1.00 94.56 88 GLY A CA 1
ATOM 700 C C . GLY A 1 88 ? -0.157 7.528 -1.871 1.00 94.56 88 GLY A C 1
ATOM 701 O O . GLY A 1 88 ? 0.764 8.169 -1.355 1.00 94.56 88 GLY A O 1
ATOM 702 N N . VAL A 1 89 ? -1.345 7.346 -1.306 1.00 97.19 89 VAL A N 1
ATOM 703 C CA . VAL A 1 89 ? -1.735 7.851 0.013 1.00 97.19 89 VAL A CA 1
ATOM 704 C C . VAL A 1 89 ? -2.469 6.744 0.755 1.00 97.19 89 VAL A C 1
ATOM 706 O O . VAL A 1 89 ? -3.355 6.102 0.197 1.00 97.19 89 VAL A O 1
ATOM 709 N N . PHE A 1 90 ? -2.085 6.514 2.004 1.00 96.75 90 PHE A N 1
ATOM 710 C CA . PHE A 1 90 ? -2.761 5.585 2.900 1.00 96.75 90 PHE A CA 1
ATOM 711 C C . PHE A 1 90 ? -3.583 6.390 3.906 1.00 96.75 90 PHE A C 1
ATOM 713 O O . PHE A 1 90 ? -3.020 7.215 4.615 1.00 96.75 90 PHE A O 1
ATOM 720 N N . ASN A 1 91 ? -4.893 6.192 3.964 1.00 96.81 91 ASN A N 1
ATOM 721 C CA . ASN A 1 91 ? -5.788 6.930 4.843 1.00 96.81 91 ASN A CA 1
ATOM 722 C C . ASN A 1 91 ? -6.400 6.010 5.897 1.00 96.81 91 ASN A C 1
ATOM 724 O O . ASN A 1 91 ? -6.858 4.908 5.593 1.00 96.81 91 ASN A O 1
ATOM 728 N N . ILE A 1 92 ? -6.438 6.517 7.121 1.00 95.62 92 ILE A N 1
ATOM 729 C CA . ILE A 1 92 ? -7.199 5.970 8.238 1.00 95.62 92 ILE A CA 1
ATOM 730 C C . ILE A 1 92 ? -8.395 6.905 8.408 1.00 95.62 92 ILE A C 1
ATOM 732 O O . ILE A 1 92 ? -8.220 8.075 8.757 1.00 95.62 92 ILE A O 1
ATOM 736 N N . ASP A 1 93 ? -9.577 6.412 8.061 1.00 94.25 93 ASP A N 1
ATOM 737 C CA . ASP A 1 93 ? -10.850 7.113 8.169 1.00 94.25 93 ASP A CA 1
ATOM 738 C C . ASP A 1 93 ? -11.552 6.631 9.439 1.00 94.25 93 ASP A C 1
ATOM 740 O O . ASP A 1 93 ? -12.146 5.552 9.465 1.00 94.25 93 ASP A O 1
ATOM 744 N N . SER A 1 94 ? -11.396 7.413 10.503 1.00 92.25 94 SER A N 1
ATOM 745 C CA . SER A 1 94 ? -11.975 7.131 11.818 1.00 92.25 94 SER A CA 1
ATOM 746 C C . SER A 1 94 ? -13.479 7.414 11.830 1.00 92.25 94 SER A C 1
ATOM 748 O O . SER A 1 94 ? -14.221 6.787 12.569 1.00 92.25 94 SER A O 1
ATOM 750 N N . GLU A 1 95 ? -13.959 8.333 10.985 1.00 91.75 95 GLU A N 1
ATOM 751 C CA . GLU A 1 95 ? -15.386 8.675 10.924 1.00 91.75 95 GLU A CA 1
ATOM 752 C C . GLU A 1 95 ? -16.227 7.534 10.340 1.00 91.75 95 GLU A C 1
ATOM 754 O O . GLU A 1 95 ? -17.366 7.322 10.754 1.00 91.75 95 GLU A O 1
ATOM 759 N N . ASN A 1 96 ? -15.671 6.811 9.365 1.00 94.12 96 ASN A N 1
ATOM 760 C CA . ASN A 1 96 ? -16.354 5.707 8.695 1.00 94.12 96 ASN A CA 1
ATOM 761 C C . ASN A 1 96 ? -15.813 4.319 9.072 1.00 94.12 96 ASN A C 1
ATOM 763 O O . ASN A 1 96 ? -16.210 3.338 8.448 1.00 94.12 96 ASN A O 1
ATOM 767 N N . ASP A 1 97 ? -14.896 4.222 10.039 1.00 94.56 97 ASP A N 1
ATOM 768 C CA . ASP A 1 97 ? -14.227 2.973 10.430 1.00 94.56 97 ASP A CA 1
ATOM 769 C C . ASP A 1 97 ? -13.563 2.240 9.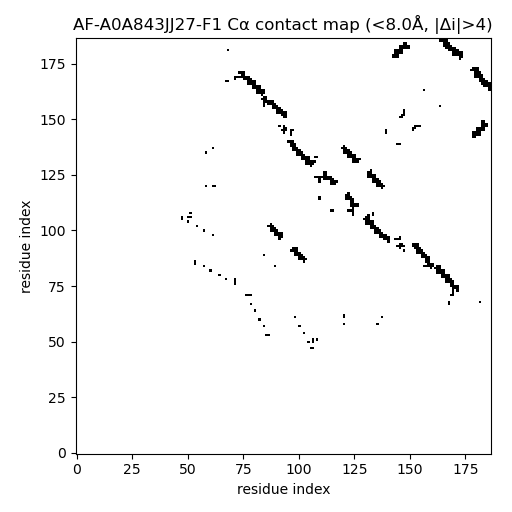245 1.00 94.56 97 ASP A C 1
ATOM 771 O O . ASP A 1 97 ? -13.620 1.013 9.111 1.00 94.56 97 ASP A O 1
ATOM 775 N N . MET A 1 98 ? -12.924 2.991 8.345 1.00 96.00 98 MET A N 1
ATOM 776 C CA . MET A 1 98 ? -12.328 2.451 7.124 1.00 96.00 98 MET A CA 1
ATOM 777 C C . MET A 1 98 ? -10.835 2.736 7.029 1.00 96.00 98 MET A C 1
ATOM 779 O O . MET A 1 98 ? -10.339 3.813 7.345 1.00 96.00 98 MET A O 1
ATOM 783 N N . ILE A 1 99 ? -10.105 1.779 6.467 1.00 96.44 99 ILE A N 1
ATOM 784 C CA . ILE A 1 99 ? -8.736 2.000 6.008 1.00 96.44 99 ILE A CA 1
ATOM 785 C C . ILE A 1 99 ? -8.737 1.963 4.489 1.00 96.44 99 ILE A C 1
ATOM 787 O O . ILE A 1 99 ? -9.219 1.003 3.879 1.00 96.44 99 ILE A O 1
ATOM 791 N N . THR A 1 100 ? -8.185 3.004 3.870 1.00 97.38 100 THR A N 1
ATOM 792 C CA . THR A 1 100 ? -8.105 3.107 2.414 1.00 97.38 100 THR A CA 1
ATOM 793 C C . THR A 1 100 ? -6.685 3.356 1.936 1.00 97.38 100 THR A C 1
ATOM 795 O O . THR A 1 100 ? -5.922 4.097 2.543 1.00 97.38 100 THR A O 1
ATOM 798 N N . PHE A 1 101 ? -6.311 2.746 0.818 1.00 97.69 101 PHE A N 1
ATOM 799 C CA . PHE A 1 101 ? -5.081 3.070 0.107 1.00 97.69 101 PHE A CA 1
ATOM 800 C C . PHE A 1 101 ? -5.418 3.503 -1.312 1.00 97.69 101 PHE A C 1
ATOM 802 O O . PHE A 1 101 ? -6.104 2.786 -2.040 1.00 97.69 101 PHE A O 1
ATOM 809 N N . GLU A 1 102 ? -4.912 4.664 -1.708 1.00 96.69 102 GLU A N 1
ATOM 810 C CA . GLU A 1 102 ? -5.171 5.262 -3.009 1.00 96.69 102 GLU A CA 1
ATOM 811 C C . GLU A 1 102 ? -3.879 5.416 -3.810 1.00 96.69 102 GLU A C 1
ATOM 813 O O . GLU A 1 102 ? -2.894 5.991 -3.338 1.00 96.69 102 GLU A O 1
ATOM 818 N N . LEU A 1 103 ? -3.893 4.947 -5.057 1.00 95.75 103 LEU A N 1
ATOM 819 C CA . LEU A 1 103 ? -2.760 5.034 -5.969 1.00 95.75 103 LEU A CA 1
ATOM 820 C C . LEU A 1 103 ? -3.197 5.499 -7.357 1.00 95.75 103 LEU A C 1
ATOM 822 O O . LEU A 1 103 ? -3.978 4.834 -8.032 1.00 95.75 103 LEU A O 1
ATOM 826 N N . GLU A 1 104 ? -2.601 6.592 -7.827 1.00 94.19 104 GLU A N 1
ATOM 827 C CA . GLU A 1 104 ? -2.671 6.996 -9.231 1.00 94.19 104 GLU A CA 1
ATOM 828 C C . GLU A 1 104 ? -1.588 6.273 -10.047 1.00 94.19 104 GLU A C 1
ATOM 830 O O . GLU A 1 104 ? -0.381 6.374 -9.783 1.00 94.19 104 GLU A O 1
ATOM 835 N N . THR A 1 105 ? -2.015 5.509 -11.049 1.00 92.62 105 THR A N 1
ATOM 836 C CA . THR A 1 105 ? -1.137 4.660 -11.859 1.00 92.62 105 THR A CA 1
ATOM 837 C C . THR A 1 105 ? -1.669 4.481 -13.279 1.00 92.62 105 THR A C 1
ATOM 839 O O . THR A 1 105 ? -2.860 4.584 -13.527 1.00 92.62 105 THR A O 1
ATOM 842 N N . LYS A 1 106 ? -0.792 4.210 -14.249 1.00 90.06 106 LYS A N 1
ATOM 843 C CA . LYS A 1 106 ? -1.214 3.760 -15.589 1.00 90.06 106 LYS A CA 1
ATOM 844 C C . LYS A 1 106 ? -1.567 2.272 -15.612 1.00 90.06 106 LYS A C 1
ATOM 846 O O . LYS A 1 106 ? -2.212 1.813 -16.550 1.00 90.06 106 LYS A O 1
ATOM 851 N N . TYR A 1 107 ? -1.151 1.540 -14.583 1.00 90.56 107 TYR A N 1
ATOM 852 C CA . TYR A 1 107 ? -1.417 0.127 -14.429 1.00 90.56 107 TYR A CA 1
ATOM 853 C C . TYR A 1 107 ? -2.877 -0.102 -14.044 1.00 90.56 107 TYR A C 1
ATOM 855 O O . TYR A 1 107 ? -3.387 0.444 -13.067 1.00 90.56 107 TYR A O 1
ATOM 863 N N . GLN A 1 108 ? -3.543 -0.956 -14.808 1.00 89.44 108 GLN A N 1
ATOM 864 C CA . GLN A 1 108 ? -4.903 -1.369 -14.522 1.00 89.44 108 GLN A CA 1
ATOM 865 C C . GLN A 1 108 ? -4.875 -2.614 -13.627 1.00 89.44 108 GLN A C 1
ATOM 867 O O . GLN A 1 108 ? -4.567 -3.710 -14.094 1.00 89.44 108 GLN A O 1
ATOM 872 N N . TYR A 1 109 ? -5.188 -2.444 -12.340 1.00 89.00 109 TYR A N 1
ATOM 873 C CA . TYR A 1 109 ? -5.209 -3.557 -11.386 1.00 89.00 109 TYR A CA 1
ATOM 874 C C . TYR A 1 109 ? -6.435 -4.464 -11.569 1.00 89.00 109 TYR A C 1
ATOM 876 O O . TYR A 1 109 ? -6.303 -5.686 -11.572 1.00 89.00 109 TYR A O 1
ATOM 884 N N . SER A 1 110 ? -7.615 -3.866 -11.764 1.00 89.69 110 SER A N 1
ATOM 885 C CA . SER A 1 110 ? -8.886 -4.550 -12.031 1.00 89.69 110 SER A CA 1
ATOM 886 C C . SER A 1 110 ? -9.637 -3.920 -13.211 1.00 89.69 110 SER A C 1
ATOM 888 O O . SER A 1 110 ? -9.277 -2.852 -13.711 1.00 89.69 110 SER A O 1
ATOM 890 N N . GLU A 1 111 ? -10.693 -4.582 -13.691 1.00 88.31 111 GLU A N 1
ATOM 891 C CA . GLU A 1 111 ? -11.619 -3.980 -14.660 1.00 88.31 111 GLU A CA 1
ATOM 892 C C . GLU A 1 111 ? -12.184 -2.654 -14.113 1.00 88.31 111 GLU A C 1
ATOM 894 O O . GLU A 1 111 ? -12.478 -2.535 -12.921 1.00 88.31 111 GLU A O 1
ATOM 899 N N . PHE A 1 112 ? -12.331 -1.645 -14.976 1.00 90.62 112 PHE A N 1
ATOM 900 C CA . PHE A 1 112 ? -12.792 -0.324 -14.547 1.00 90.62 112 PHE A CA 1
ATOM 901 C C . PHE A 1 112 ? -14.186 -0.379 -13.924 1.00 90.62 112 PHE A C 1
ATOM 903 O O . PHE A 1 112 ? -15.115 -0.928 -14.512 1.00 90.62 112 PHE A O 1
ATOM 910 N N . GLY A 1 113 ? -14.324 0.211 -12.737 1.00 88.31 113 GLY A N 1
ATOM 911 C CA . GLY A 1 113 ? -15.577 0.236 -11.981 1.00 88.31 113 GLY A CA 1
ATOM 912 C C . GLY A 1 113 ? -15.997 -1.117 -11.404 1.00 88.31 113 GLY A C 1
ATOM 913 O O . GLY A 1 113 ? -17.035 -1.189 -10.753 1.00 88.31 113 GLY A O 1
ATOM 914 N N . LYS A 1 114 ? -15.212 -2.182 -11.610 1.00 92.25 114 LYS A N 1
ATOM 915 C CA . LYS A 1 114 ? -15.494 -3.502 -11.055 1.00 92.25 114 LYS A CA 1
ATOM 916 C C . LYS A 1 114 ? -14.774 -3.678 -9.731 1.00 92.25 114 LYS A C 1
ATOM 918 O O . LYS A 1 114 ? -13.550 -3.533 -9.644 1.00 92.25 114 LYS A O 1
ATOM 923 N N . GLU A 1 115 ? -15.553 -4.027 -8.720 1.00 93.62 115 GLU A N 1
ATOM 924 C CA . GLU A 1 115 ? -15.038 -4.376 -7.406 1.00 93.62 115 GLU A CA 1
ATOM 925 C C . GLU A 1 115 ? -14.463 -5.797 -7.444 1.00 93.62 115 GLU A C 1
ATOM 927 O O . GLU A 1 115 ? -15.102 -6.739 -7.920 1.00 93.62 115 GLU A O 1
ATOM 932 N N . VAL A 1 116 ? -13.230 -5.944 -6.965 1.00 94.69 116 VAL A N 1
ATOM 933 C CA . VAL A 1 116 ? -12.563 -7.235 -6.788 1.00 94.69 116 VAL A CA 1
ATOM 934 C C . VAL A 1 116 ? -12.237 -7.390 -5.313 1.00 94.69 116 VAL A C 1
ATOM 936 O O . VAL A 1 116 ? -11.583 -6.532 -4.727 1.00 94.69 116 VAL A O 1
ATOM 939 N N . TYR A 1 117 ? -12.682 -8.488 -4.715 1.00 93.94 117 TYR A N 1
ATOM 940 C CA . TYR A 1 117 ? -12.414 -8.793 -3.315 1.00 93.94 117 TYR A CA 1
ATOM 941 C C . TYR A 1 117 ? -11.210 -9.720 -3.200 1.00 93.94 117 TYR A C 1
ATOM 943 O O . TYR A 1 117 ? -11.154 -10.770 -3.842 1.00 93.94 117 TYR A O 1
ATOM 951 N N . ILE A 1 118 ? -10.251 -9.326 -2.369 1.00 92.75 118 ILE A N 1
ATOM 952 C CA . ILE A 1 118 ? -9.058 -10.107 -2.054 1.00 92.75 118 ILE A CA 1
ATOM 953 C C . ILE A 1 118 ? -9.058 -10.300 -0.542 1.00 92.75 118 ILE A C 1
ATOM 955 O O . ILE A 1 118 ? -8.687 -9.410 0.223 1.00 92.75 118 ILE A O 1
ATOM 959 N N . GLY A 1 119 ? -9.564 -11.453 -0.106 1.00 91.25 119 GLY A N 1
ATOM 960 C CA . GLY A 1 119 ? -9.904 -11.656 1.299 1.00 91.25 119 GLY A CA 1
ATOM 961 C C . GLY A 1 119 ? -11.001 -10.680 1.728 1.00 91.25 119 GLY A C 1
ATOM 962 O O . GLY A 1 119 ? -12.061 -10.635 1.107 1.00 91.25 119 GLY A O 1
ATOM 963 N N . LYS A 1 120 ? -10.734 -9.890 2.774 1.00 93.12 120 LYS A N 1
ATOM 964 C CA . LYS A 1 120 ? -11.654 -8.863 3.288 1.00 93.12 120 LYS A CA 1
ATOM 965 C C . LYS A 1 120 ? -11.415 -7.460 2.707 1.00 93.12 120 LYS A C 1
ATOM 967 O O . LYS A 1 120 ? -12.102 -6.513 3.086 1.00 93.12 120 LYS A O 1
ATOM 972 N N . VAL A 1 121 ? -10.431 -7.310 1.818 1.00 96.00 121 VAL A N 1
ATOM 973 C CA . VAL A 1 121 ? -10.084 -6.028 1.195 1.00 96.00 121 VAL A CA 1
ATOM 974 C C . VAL A 1 121 ? -10.793 -5.909 -0.149 1.00 96.00 121 VAL A C 1
ATOM 976 O O . VAL A 1 121 ? -10.706 -6.797 -1.000 1.00 96.00 121 VAL A O 1
ATOM 979 N N . LYS A 1 122 ? -11.479 -4.787 -0.349 1.00 96.44 122 LYS A N 1
ATOM 980 C CA . LYS A 1 122 ? -12.125 -4.413 -1.602 1.00 96.44 122 LYS A CA 1
ATOM 981 C C . LYS A 1 122 ? -11.163 -3.594 -2.457 1.00 96.44 122 LYS A C 1
ATOM 983 O O . LYS A 1 122 ? -10.685 -2.558 -2.014 1.00 96.44 122 LYS A O 1
ATOM 988 N N . ALA A 1 123 ? -10.902 -4.030 -3.683 1.00 96.50 123 ALA A N 1
ATOM 989 C CA . ALA A 1 123 ? -10.075 -3.322 -4.654 1.00 96.50 123 ALA A CA 1
ATOM 990 C C . ALA A 1 123 ? -10.931 -2.811 -5.820 1.00 96.50 123 ALA A C 1
ATOM 992 O O . ALA A 1 123 ? -11.664 -3.578 -6.449 1.00 96.50 123 ALA A O 1
ATOM 993 N N . ILE A 1 124 ? -10.827 -1.520 -6.133 1.00 95.62 124 ILE A N 1
ATOM 994 C CA . ILE A 1 124 ? -11.554 -0.870 -7.230 1.00 95.62 124 ILE A CA 1
ATOM 995 C C . ILE A 1 124 ? -10.572 -0.070 -8.073 1.00 95.62 124 ILE A C 1
ATOM 997 O O . ILE A 1 124 ? -9.775 0.704 -7.548 1.00 95.62 124 ILE A O 1
ATOM 1001 N N . THR A 1 125 ? -10.669 -0.212 -9.392 1.00 94.75 125 THR A N 1
ATOM 1002 C CA . THR A 1 125 ? -9.939 0.636 -10.338 1.00 94.75 125 THR A CA 1
ATOM 1003 C C . THR A 1 125 ? -10.912 1.613 -10.988 1.00 94.75 125 THR A C 1
ATOM 1005 O O . THR A 1 125 ? -11.851 1.206 -11.670 1.00 94.75 125 THR A O 1
ATOM 1008 N N . GLN A 1 126 ? -10.697 2.910 -10.795 1.00 92.75 126 GLN A N 1
ATOM 1009 C CA . GLN A 1 126 ? -11.463 3.975 -11.438 1.00 92.75 126 GLN A CA 1
ATOM 1010 C C . GLN A 1 126 ? -10.660 4.549 -12.608 1.00 92.75 126 GLN A C 1
ATOM 1012 O O . GLN A 1 126 ? -9.491 4.903 -12.453 1.00 92.75 126 GLN A O 1
ATOM 1017 N N . GLY A 1 127 ? -11.268 4.634 -13.792 1.00 85.69 127 GLY A N 1
ATOM 1018 C CA . GLY A 1 127 ? -10.621 5.225 -14.963 1.00 85.69 127 GLY A CA 1
ATOM 1019 C C . GLY A 1 127 ? -10.639 6.754 -14.897 1.00 85.69 127 GLY A C 1
ATOM 1020 O O . GLY A 1 127 ? -11.708 7.347 -14.774 1.00 85.69 127 GLY A O 1
ATOM 1021 N N . GLN A 1 128 ? -9.473 7.394 -15.013 1.00 74.81 128 GLN A N 1
ATOM 1022 C CA . GLN A 1 128 ? -9.317 8.848 -15.129 1.00 74.81 128 GLN A CA 1
ATOM 1023 C C . GLN A 1 128 ? -8.416 9.203 -16.329 1.00 74.81 128 GLN A C 1
ATOM 1025 O O . GLN A 1 128 ? -7.210 9.422 -16.206 1.00 74.81 128 GLN A O 1
ATOM 1030 N N . ASN A 1 129 ? -9.006 9.321 -17.522 1.00 79.75 129 ASN A N 1
ATOM 1031 C CA . ASN A 1 129 ? -8.304 9.696 -18.759 1.00 79.75 129 ASN A CA 1
ATOM 1032 C C . ASN A 1 129 ? -7.096 8.786 -19.089 1.00 79.75 129 ASN A C 1
ATOM 1034 O O . ASN A 1 129 ? -7.278 7.681 -19.588 1.00 79.75 129 ASN A O 1
ATOM 1038 N N . GLN A 1 130 ? -5.865 9.273 -18.858 1.00 82.00 130 GLN A N 1
ATOM 1039 C CA . GLN A 1 130 ? -4.597 8.565 -19.115 1.00 82.00 130 GLN A CA 1
ATOM 1040 C C . GLN A 1 130 ? -4.070 7.792 -17.898 1.00 82.00 130 GLN A C 1
ATOM 1042 O O . GLN A 1 130 ? -3.080 7.068 -18.016 1.00 82.00 130 GLN A O 1
ATOM 1047 N N . TYR A 1 131 ? -4.693 7.981 -16.737 1.00 86.19 131 TYR A N 1
ATOM 1048 C CA . TYR A 1 131 ? -4.327 7.347 -15.482 1.00 86.19 131 TYR A CA 1
ATOM 1049 C C . TYR A 1 131 ? -5.542 6.619 -14.903 1.00 86.19 131 TYR A C 1
ATOM 1051 O O . TYR A 1 131 ? -6.695 6.871 -15.241 1.00 86.19 131 TYR A O 1
ATOM 1059 N N . SER A 1 132 ? -5.268 5.670 -14.035 1.00 90.12 132 SER A N 1
ATOM 1060 C CA . SER A 1 132 ? -6.239 4.904 -13.277 1.00 90.12 132 SER 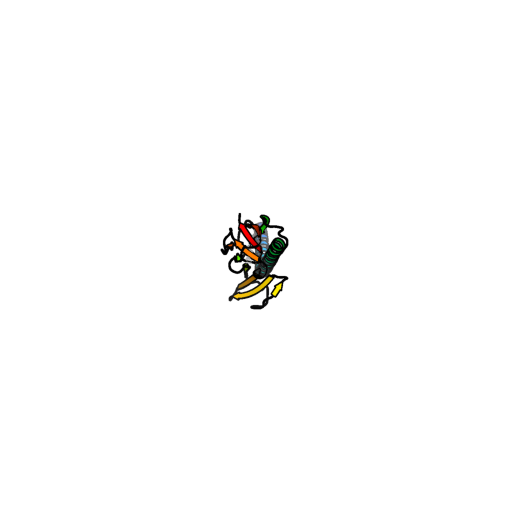A CA 1
ATOM 1061 C C . SER A 1 132 ? -6.000 5.193 -11.803 1.00 90.12 132 SER A C 1
ATOM 1063 O O . SER A 1 132 ? -4.852 5.241 -11.356 1.00 90.12 132 SER A O 1
ATOM 1065 N N . LYS A 1 133 ? -7.074 5.387 -11.043 1.00 94.00 133 LYS A N 1
ATOM 1066 C CA . LYS A 1 133 ? -7.018 5.469 -9.585 1.00 94.00 133 LYS A CA 1
ATOM 1067 C C . LYS A 1 133 ? -7.382 4.100 -9.026 1.00 94.00 133 LYS A C 1
ATOM 1069 O O . LYS A 1 133 ? -8.519 3.657 -9.170 1.00 94.00 133 LYS A O 1
ATOM 1074 N N . VAL A 1 134 ? -6.411 3.417 -8.433 1.00 95.44 134 VAL A N 1
ATOM 1075 C CA . VAL A 1 134 ? -6.634 2.164 -7.709 1.00 95.44 134 VAL A CA 1
ATOM 1076 C C . VAL A 1 134 ? -6.916 2.510 -6.255 1.00 95.44 134 VAL A C 1
ATOM 1078 O O . VAL A 1 134 ? -6.140 3.232 -5.632 1.00 95.44 134 VAL A O 1
ATOM 1081 N N . ILE A 1 135 ? -8.032 2.010 -5.737 1.00 96.69 135 ILE A N 1
ATOM 1082 C CA . ILE A 1 135 ? -8.487 2.221 -4.366 1.00 96.69 135 ILE A CA 1
ATOM 1083 C C . ILE A 1 135 ? -8.621 0.848 -3.718 1.00 96.69 135 ILE A C 1
ATOM 1085 O O . ILE A 1 135 ? -9.381 0.006 -4.198 1.00 96.69 135 ILE A O 1
ATOM 1089 N N . LEU A 1 136 ? -7.864 0.623 -2.650 1.00 97.12 136 LEU A N 1
ATOM 1090 C CA . LEU A 1 136 ? -8.038 -0.515 -1.756 1.00 97.12 136 LEU A CA 1
ATOM 1091 C C . LEU A 1 136 ? -8.785 -0.031 -0.518 1.00 97.12 136 LEU A C 1
ATOM 1093 O O . LEU A 1 136 ? -8.422 1.001 0.038 1.00 97.12 136 LEU A O 1
ATOM 1097 N N . THR A 1 137 ? -9.791 -0.772 -0.078 1.00 97.62 137 THR A N 1
ATOM 1098 C CA . THR A 1 137 ? -10.626 -0.417 1.070 1.00 97.62 137 THR A CA 1
ATOM 1099 C C . THR A 1 137 ? -10.817 -1.633 1.958 1.00 97.62 137 THR A C 1
ATOM 1101 O O . THR A 1 137 ? -11.243 -2.688 1.487 1.00 97.62 137 THR A O 1
ATOM 1104 N N . ARG A 1 138 ? -10.544 -1.478 3.251 1.00 97.06 138 ARG A N 1
ATOM 1105 C CA . ARG A 1 138 ? -10.966 -2.416 4.288 1.00 97.06 138 ARG A CA 1
ATOM 1106 C C . ARG A 1 138 ? -11.927 -1.698 5.222 1.00 97.06 138 ARG A C 1
ATOM 1108 O O . ARG A 1 138 ? -11.586 -0.662 5.783 1.00 97.06 138 ARG A O 1
ATOM 1115 N N . ASP A 1 139 ? -13.113 -2.272 5.338 1.00 96.25 139 ASP A N 1
ATOM 1116 C CA . ASP A 1 139 ? -14.200 -1.778 6.174 1.00 96.25 139 ASP A CA 1
ATOM 1117 C C . ASP A 1 139 ? -14.204 -2.520 7.516 1.00 96.25 139 ASP A C 1
ATOM 1119 O O . ASP A 1 139 ? -14.267 -3.754 7.538 1.00 96.25 139 ASP A O 1
ATOM 1123 N N . PHE A 1 140 ? -14.086 -1.776 8.614 1.00 94.12 140 PHE A N 1
ATOM 1124 C CA . PHE A 1 140 ? -14.129 -2.290 9.982 1.00 94.12 140 PHE A CA 1
ATOM 1125 C C . PHE A 1 140 ? -15.415 -1.902 10.717 1.00 94.12 140 PHE A C 1
ATOM 1127 O O . PHE A 1 140 ? -15.597 -2.338 11.854 1.00 94.12 140 PHE A O 1
ATOM 1134 N N . SER A 1 141 ? -16.312 -1.152 10.072 1.00 91.75 141 SER A N 1
ATOM 1135 C CA . SER A 1 141 ? -17.488 -0.539 10.693 1.00 91.75 141 SER A CA 1
ATOM 1136 C C . SER A 1 141 ? -18.438 -1.540 11.341 1.00 91.75 141 SER A C 1
ATOM 1138 O O . SER A 1 141 ? -19.161 -1.182 12.264 1.00 91.75 141 SER A O 1
ATOM 1140 N N . GLU A 1 142 ? -18.454 -2.804 10.926 1.00 89.56 142 GLU A N 1
ATOM 1141 C CA . GLU A 1 142 ? -19.295 -3.827 11.558 1.00 89.56 142 GLU A CA 1
ATOM 1142 C C . GLU A 1 142 ? -18.713 -4.350 12.886 1.00 89.56 142 GLU A C 1
ATOM 1144 O O . GLU A 1 142 ? -19.472 -4.713 13.784 1.00 89.56 142 GLU A O 1
ATOM 1149 N N . GLU A 1 143 ? -17.384 -4.370 13.031 1.00 89.38 143 GLU A N 1
ATOM 1150 C CA . GLU A 1 143 ? -16.674 -5.096 14.098 1.00 89.38 143 GLU A CA 1
ATOM 1151 C C . GLU A 1 143 ? -15.992 -4.157 15.117 1.00 89.38 143 GLU A C 1
ATOM 1153 O O . GLU A 1 143 ? -15.906 -4.477 16.307 1.00 89.38 143 GLU A O 1
ATOM 1158 N N . TYR A 1 144 ? -15.514 -2.992 14.673 1.00 92.06 144 TYR A N 1
ATOM 1159 C CA . TYR A 1 144 ? -14.656 -2.098 15.452 1.00 92.06 144 TYR A CA 1
ATOM 1160 C C . TYR A 1 144 ? -15.072 -0.637 15.291 1.00 92.06 144 TYR A C 1
ATOM 1162 O O . TYR A 1 144 ? -15.741 -0.279 14.328 1.00 92.06 144 TYR A O 1
ATOM 1170 N N . ASN A 1 145 ? -14.651 0.187 16.247 1.00 93.19 145 ASN A N 1
ATOM 1171 C CA . ASN A 1 145 ? -14.672 1.642 16.139 1.00 93.19 145 ASN A CA 1
ATOM 1172 C C . ASN A 1 145 ? -13.215 2.129 16.088 1.00 93.19 145 ASN A C 1
ATOM 1174 O O . ASN A 1 145 ? -12.441 1.855 17.014 1.00 93.19 145 ASN A O 1
ATOM 1178 N N . LEU A 1 146 ? -12.816 2.763 14.991 1.00 93.25 146 LEU A N 1
ATOM 1179 C CA . LEU A 1 146 ? -11.457 3.233 14.763 1.00 93.25 146 LEU A CA 1
ATOM 1180 C C . LEU A 1 146 ? -11.347 4.695 15.184 1.00 93.25 146 LEU A C 1
ATOM 1182 O O . LEU A 1 146 ? -12.084 5.541 14.704 1.00 93.25 146 LEU A O 1
ATOM 1186 N N . ILE A 1 147 ? -10.360 5.007 16.018 1.00 93.94 147 ILE A N 1
ATOM 1187 C CA . ILE A 1 147 ? -10.057 6.382 16.419 1.00 93.94 147 ILE A CA 1
ATOM 1188 C C . ILE A 1 147 ? -8.586 6.695 16.156 1.00 93.94 147 ILE A C 1
ATOM 1190 O O . ILE A 1 147 ? -7.729 5.808 16.187 1.00 93.94 147 ILE A O 1
ATOM 1194 N N . TYR A 1 148 ? -8.271 7.965 15.929 1.00 92.38 148 TYR A N 1
ATOM 1195 C CA . TYR A 1 148 ? -6.912 8.445 15.697 1.00 92.38 148 TYR A CA 1
ATOM 1196 C C . TYR A 1 148 ? -6.526 9.500 16.740 1.00 92.38 148 TYR A C 1
ATOM 1198 O O . TYR A 1 148 ? -7.249 10.474 16.962 1.00 92.38 148 TYR A O 1
ATOM 1206 N N . ASP A 1 149 ? -5.388 9.304 17.410 1.00 90.69 149 ASP A N 1
ATOM 1207 C CA . ASP A 1 149 ? -4.903 10.158 18.505 1.00 90.69 149 ASP A CA 1
ATOM 1208 C C . ASP A 1 149 ? -6.000 10.454 19.559 1.00 90.69 149 ASP A C 1
ATOM 1210 O O . ASP A 1 149 ? -6.101 11.548 20.113 1.00 90.69 149 ASP A O 1
ATOM 1214 N N . SER A 1 150 ? -6.823 9.445 19.880 1.00 87.75 150 SER A N 1
ATOM 1215 C CA . SER A 1 150 ? -7.977 9.538 20.800 1.00 87.75 150 SER A CA 1
ATOM 1216 C C . SER A 1 150 ? -9.144 10.424 20.324 1.00 87.75 150 SER A C 1
ATOM 1218 O O . SER A 1 150 ? -9.920 10.907 21.149 1.00 87.75 150 SER A O 1
ATOM 1220 N N . SER A 1 151 ? -9.274 10.642 19.014 1.00 88.69 151 SER A N 1
ATOM 1221 C CA . SER A 1 151 ? -10.344 11.433 18.394 1.00 88.69 151 SER A CA 1
ATOM 1222 C C . SER A 1 151 ? -10.839 10.809 17.084 1.00 88.69 151 SER A C 1
ATOM 1224 O O . SER A 1 151 ? -10.075 10.127 16.401 1.00 88.69 151 SER A O 1
ATOM 1226 N N . ASP A 1 152 ? -12.082 11.097 16.693 1.00 87.56 152 ASP A N 1
ATOM 1227 C CA . ASP A 1 152 ? -12.642 10.699 15.391 1.00 87.56 152 ASP A CA 1
ATOM 1228 C C . ASP A 1 152 ? -12.131 11.647 14.305 1.00 87.56 152 ASP A C 1
ATOM 1230 O O . ASP A 1 152 ? -12.845 12.509 13.796 1.00 87.56 152 ASP A O 1
ATOM 1234 N N . THR A 1 153 ? -10.834 11.568 14.021 1.00 90.56 153 THR A N 1
ATOM 1235 C CA . THR A 1 153 ? -10.204 12.373 12.977 1.00 90.56 153 THR A CA 1
ATOM 1236 C C . THR A 1 153 ? -9.578 11.491 11.917 1.00 90.56 153 THR A C 1
ATOM 1238 O O . THR A 1 153 ? -9.029 10.421 12.187 1.00 90.56 153 THR A O 1
ATOM 1241 N N . ASN A 1 154 ? -9.658 11.963 10.679 1.00 92.50 154 ASN A N 1
ATOM 1242 C CA . ASN A 1 154 ? -9.110 11.254 9.537 1.00 92.50 154 ASN A CA 1
ATOM 1243 C C . ASN A 1 154 ? -7.633 11.593 9.369 1.00 92.50 154 ASN A C 1
ATOM 1245 O O . ASN A 1 154 ? -7.231 12.762 9.395 1.00 92.50 154 ASN A O 1
ATOM 1249 N N . LYS A 1 155 ? -6.813 10.564 9.156 1.00 94.56 155 LYS A N 1
ATOM 1250 C CA . LYS A 1 155 ? -5.371 10.714 8.980 1.00 94.56 155 LYS A CA 1
ATOM 1251 C C . LYS A 1 155 ? -4.922 10.179 7.631 1.00 94.56 155 LYS A C 1
ATOM 1253 O O . LYS A 1 155 ? -5.017 8.987 7.362 1.00 94.56 155 LYS A O 1
ATOM 1258 N N . ALA A 1 156 ? -4.346 11.064 6.823 1.00 95.44 156 ALA A N 1
ATOM 1259 C CA . ALA A 1 156 ? -3.682 10.713 5.574 1.00 95.44 156 ALA A CA 1
ATOM 1260 C C . ALA A 1 156 ? -2.167 10.561 5.778 1.00 95.44 156 ALA A C 1
ATOM 1262 O O . ALA A 1 156 ? -1.504 11.453 6.316 1.00 95.44 156 ALA A O 1
ATOM 1263 N N . LEU A 1 157 ? -1.618 9.445 5.306 1.00 95.38 157 LEU A N 1
ATOM 1264 C CA . LEU A 1 157 ? -0.196 9.110 5.282 1.00 95.38 157 LEU A CA 1
ATOM 1265 C C . LEU A 1 157 ? 0.283 9.172 3.831 1.00 95.38 157 LEU A C 1
ATOM 1267 O O . LEU A 1 157 ? 0.106 8.213 3.068 1.00 95.38 157 LEU A O 1
ATOM 1271 N N . PRO A 1 158 ? 0.829 10.321 3.399 1.00 96.12 158 PRO A N 1
ATOM 1272 C CA . PRO A 1 158 ? 1.349 10.460 2.051 1.00 96.12 158 PRO A CA 1
ATOM 1273 C C . PRO A 1 158 ? 2.641 9.654 1.883 1.00 96.12 158 PRO A C 1
ATOM 1275 O O . PRO A 1 158 ? 3.174 9.051 2.810 1.00 96.12 158 PRO A O 1
ATOM 1278 N N . LYS A 1 159 ? 3.188 9.671 0.671 1.00 95.19 159 LYS A N 1
ATOM 1279 C CA . LYS A 1 159 ? 4.501 9.091 0.393 1.00 95.19 159 LYS A CA 1
ATOM 1280 C C . LYS A 1 159 ? 5.580 9.631 1.344 1.00 95.19 159 LYS A C 1
ATOM 1282 O O . LYS A 1 159 ? 5.793 10.842 1.414 1.00 95.19 159 LYS A O 1
ATOM 1287 N N . ALA A 1 160 ? 6.359 8.721 1.923 1.00 93.88 160 ALA A N 1
ATOM 1288 C CA . ALA A 1 160 ? 7.533 9.038 2.731 1.00 93.88 160 ALA A CA 1
ATOM 1289 C C . ALA A 1 160 ? 8.731 8.154 2.356 1.00 93.88 160 ALA A C 1
ATOM 1291 O O . ALA A 1 160 ? 8.584 7.040 1.852 1.00 93.88 160 ALA A O 1
ATOM 1292 N N . SER A 1 161 ? 9.945 8.667 2.574 1.00 91.44 161 SER A N 1
ATOM 1293 C CA . SER A 1 161 ? 11.185 7.895 2.405 1.00 91.44 161 SER A CA 1
ATOM 1294 C C . SER A 1 161 ? 11.440 6.930 3.562 1.00 91.44 161 SER A C 1
ATOM 1296 O O . SER A 1 161 ? 12.127 5.929 3.383 1.00 91.44 161 SER A O 1
ATOM 1298 N N . THR A 1 162 ? 10.902 7.247 4.738 1.00 94.50 162 THR A N 1
ATOM 1299 C CA . THR A 1 162 ? 10.955 6.433 5.952 1.00 94.50 162 THR A CA 1
ATOM 1300 C C . THR A 1 162 ? 9.567 5.856 6.227 1.00 94.50 162 THR A C 1
ATOM 1302 O O . THR A 1 162 ? 8.585 6.578 6.045 1.00 94.50 162 THR A O 1
ATOM 1305 N N . PRO A 1 163 ? 9.454 4.586 6.649 1.00 95.56 163 PRO A N 1
ATOM 1306 C CA . PRO A 1 163 ? 8.177 4.021 7.074 1.00 95.56 163 PRO A CA 1
ATOM 1307 C C . PRO A 1 163 ? 7.566 4.798 8.246 1.00 95.56 163 PRO A C 1
ATOM 1309 O O . PRO A 1 163 ? 8.291 5.274 9.120 1.00 95.56 163 PRO A O 1
ATOM 1312 N N . TYR A 1 164 ? 6.239 4.901 8.269 1.00 95.88 164 TYR A N 1
ATOM 1313 C CA . TYR A 1 164 ? 5.494 5.425 9.410 1.00 95.88 164 TYR A CA 1
ATOM 1314 C C . TYR A 1 164 ? 5.422 4.368 10.503 1.00 95.88 164 TYR A C 1
ATOM 1316 O O . TYR A 1 164 ? 5.099 3.213 10.226 1.00 95.88 164 TYR A O 1
ATOM 1324 N N . ARG A 1 165 ? 5.686 4.766 11.744 1.00 96.12 165 ARG A N 1
ATOM 1325 C CA . ARG A 1 165 ? 5.580 3.893 12.912 1.00 96.12 165 ARG A CA 1
ATOM 1326 C C . ARG A 1 165 ? 4.210 4.113 13.535 1.00 96.12 165 ARG A C 1
ATOM 1328 O O . ARG A 1 165 ? 3.960 5.159 14.125 1.00 96.12 165 ARG A O 1
ATOM 1335 N N . VAL A 1 166 ? 3.310 3.155 13.335 1.00 95.62 166 VAL A N 1
ATOM 1336 C CA . VAL A 1 166 ? 1.907 3.262 13.744 1.00 95.62 166 VAL A CA 1
ATOM 1337 C C . VAL A 1 166 ? 1.639 2.317 14.904 1.00 95.62 166 VAL A C 1
ATOM 1339 O O . VAL A 1 166 ? 1.814 1.104 14.795 1.00 95.62 166 VAL A O 1
ATOM 1342 N N . PHE A 1 167 ? 1.199 2.876 16.023 1.00 95.75 167 PHE A N 1
ATOM 1343 C CA . PHE A 1 167 ? 0.745 2.125 17.179 1.00 95.75 167 PHE A CA 1
ATOM 1344 C C . PHE A 1 167 ? -0.752 1.872 17.089 1.00 95.75 167 PHE A C 1
ATOM 1346 O O . PHE A 1 167 ? -1.531 2.817 17.019 1.00 95.75 167 PHE A O 1
ATOM 1353 N N . ILE A 1 168 ? -1.135 0.602 17.160 1.00 95.69 168 ILE A N 1
ATOM 1354 C CA . ILE A 1 168 ? -2.521 0.145 17.245 1.00 95.69 168 ILE A CA 1
ATOM 1355 C C . ILE A 1 168 ? -2.778 -0.278 18.686 1.00 95.69 168 ILE A C 1
ATOM 1357 O O . ILE A 1 168 ? -2.110 -1.179 19.195 1.00 95.69 168 ILE A O 1
ATOM 1361 N N . GLU A 1 169 ? -3.716 0.381 19.355 1.00 95.75 169 GLU A N 1
ATOM 1362 C CA . GLU A 1 169 ? -4.057 0.154 20.758 1.00 95.75 169 GLU A CA 1
ATOM 1363 C C . GLU A 1 169 ? -5.517 -0.264 20.916 1.00 95.75 169 GLU A C 1
ATOM 1365 O O . GLU A 1 169 ? -6.416 0.412 20.428 1.00 95.75 169 GLU A O 1
ATOM 1370 N N . ASN A 1 170 ? -5.757 -1.324 21.685 1.00 95.19 170 ASN A N 1
ATOM 1371 C CA . ASN A 1 170 ? -7.098 -1.691 22.121 1.00 95.19 170 ASN A CA 1
ATOM 1372 C C . ASN A 1 170 ? -7.510 -0.843 23.335 1.00 95.19 170 ASN A C 1
ATOM 1374 O O . ASN A 1 170 ? -6.948 -1.005 24.422 1.00 95.19 170 ASN A O 1
ATOM 1378 N N . LYS A 1 171 ? -8.507 0.031 23.179 1.00 93.88 171 LYS A N 1
ATOM 1379 C CA . LYS A 1 171 ? -9.071 0.852 24.266 1.00 93.88 171 LYS A CA 1
ATOM 1380 C C . LYS A 1 171 ? -10.209 0.169 25.029 1.00 93.88 171 LYS A C 1
ATOM 1382 O O . LYS A 1 171 ? -10.680 0.713 26.024 1.00 93.88 171 LYS A O 1
ATOM 1387 N N . GLY A 1 172 ? -10.569 -1.051 24.647 1.00 89.88 172 GLY A N 1
ATOM 1388 C CA . GLY A 1 172 ? -11.665 -1.815 25.222 1.00 89.88 172 GLY A CA 1
ATOM 1389 C C . GLY A 1 172 ? -12.986 -1.526 24.520 1.00 89.88 172 GLY A C 1
ATOM 1390 O O . GLY A 1 172 ? -13.018 -0.969 23.427 1.00 89.88 172 GLY A O 1
ATOM 1391 N N . VAL A 1 173 ? -14.078 -1.939 25.152 1.00 86.56 173 VAL A N 1
ATOM 1392 C CA . VAL A 1 173 ? -15.437 -1.708 24.655 1.00 86.56 173 VAL A CA 1
ATOM 1393 C C . VAL A 1 173 ? -15.901 -0.334 25.137 1.00 86.56 173 VAL A C 1
ATOM 1395 O O . VAL A 1 173 ? -15.702 0.009 26.306 1.00 86.56 173 VAL A O 1
ATOM 1398 N N . GLY A 1 174 ? -16.464 0.468 24.233 1.00 73.25 174 GLY A N 1
ATOM 1399 C CA . GLY A 1 174 ? -17.008 1.781 24.573 1.00 73.25 174 GLY A CA 1
ATOM 1400 C C . GLY A 1 174 ? -18.189 1.668 25.536 1.00 73.25 174 GLY A C 1
ATOM 1401 O O . GLY A 1 174 ? -18.935 0.697 25.502 1.00 73.25 174 GLY A O 1
ATOM 1402 N N . VAL A 1 175 ? -18.388 2.678 26.386 1.00 65.00 175 VAL A N 1
ATOM 1403 C CA . VAL A 1 175 ? -19.481 2.690 27.381 1.00 65.00 175 VAL A CA 1
ATOM 1404 C C . VAL A 1 175 ? -20.869 2.622 26.717 1.00 65.00 175 VAL A C 1
ATOM 1406 O O . VAL A 1 175 ? -21.802 2.103 27.322 1.00 65.00 175 VAL A O 1
ATOM 1409 N N . ASP A 1 176 ? -20.972 3.062 25.456 1.00 63.91 176 ASP A N 1
ATOM 1410 C CA . ASP A 1 176 ? -22.217 3.146 24.680 1.00 63.91 176 ASP A CA 1
ATOM 1411 C C . ASP A 1 176 ? -22.254 2.227 23.439 1.00 63.91 176 ASP A C 1
ATOM 1413 O O . ASP A 1 176 ? -23.207 2.283 22.662 1.00 63.91 176 ASP A O 1
ATOM 1417 N N . GLN A 1 177 ? -21.225 1.401 23.200 1.00 61.75 177 GLN A N 1
ATOM 1418 C CA . GLN A 1 177 ? -21.113 0.604 21.972 1.00 61.75 177 GLN A CA 1
ATOM 1419 C C . GLN A 1 177 ? -20.600 -0.808 22.260 1.00 61.75 177 GLN A C 1
ATOM 1421 O O . GLN A 1 177 ? -19.532 -0.956 22.836 1.00 61.75 177 GLN A O 1
ATOM 1426 N N . ASP A 1 178 ? -21.283 -1.835 21.736 1.00 79.62 178 ASP A N 1
ATOM 1427 C CA . ASP A 1 178 ? -20.829 -3.244 21.724 1.00 79.62 178 ASP A CA 1
ATOM 1428 C C . ASP A 1 178 ? -19.566 -3.477 20.859 1.00 79.62 178 ASP A C 1
ATOM 1430 O O . ASP A 1 178 ? -19.131 -4.614 20.666 1.00 79.62 178 ASP A O 1
ATOM 1434 N N . LYS A 1 179 ? -18.965 -2.408 20.320 1.00 88.62 179 LYS A N 1
ATOM 1435 C CA . LYS A 1 179 ? -17.778 -2.453 19.465 1.00 88.62 179 LYS A CA 1
ATOM 1436 C C . LYS A 1 179 ? -16.515 -2.152 20.255 1.00 88.62 179 LYS A C 1
ATOM 1438 O O . LYS A 1 179 ? -16.485 -1.320 21.166 1.00 88.62 179 LYS A O 1
ATOM 1443 N N . LEU A 1 180 ? -15.444 -2.822 19.857 1.00 89.62 180 LEU A N 1
ATOM 1444 C CA . LEU A 1 180 ? -14.122 -2.620 20.422 1.00 89.62 180 LEU A CA 1
ATOM 1445 C C . LEU A 1 180 ? -13.469 -1.389 19.784 1.00 89.62 180 LEU A C 1
ATOM 1447 O O . LEU A 1 180 ? -13.425 -1.261 18.561 1.00 89.62 180 LEU A O 1
ATOM 1451 N N . ILE A 1 181 ? -12.966 -0.490 20.626 1.00 92.81 181 ILE A N 1
ATOM 1452 C CA . ILE A 1 181 ? -12.339 0.761 20.206 1.00 92.81 181 ILE A CA 1
ATOM 1453 C C . ILE A 1 181 ? -10.856 0.509 19.924 1.00 92.81 181 ILE A C 1
ATOM 1455 O O . ILE A 1 181 ? -10.098 0.101 20.812 1.00 92.81 181 ILE A O 1
ATOM 1459 N N . ILE A 1 182 ? -10.433 0.792 18.696 1.00 94.25 182 ILE A N 1
ATOM 1460 C CA . ILE A 1 182 ? -9.053 0.681 18.230 1.00 94.25 182 ILE A CA 1
ATOM 1461 C C . ILE A 1 182 ? -8.489 2.080 18.007 1.00 94.25 182 ILE A C 1
ATOM 1463 O O . ILE A 1 182 ? -8.942 2.804 17.131 1.00 94.25 182 ILE A O 1
ATOM 1467 N N . ASN A 1 183 ? -7.467 2.450 18.777 1.00 94.75 183 ASN A N 1
ATOM 1468 C CA . ASN A 1 183 ? -6.795 3.738 18.647 1.00 94.75 183 ASN A CA 1
ATOM 1469 C C . ASN A 1 183 ? -5.491 3.617 17.853 1.00 94.75 183 ASN A C 1
ATOM 1471 O O . ASN A 1 183 ? -4.590 2.871 18.249 1.00 94.75 183 ASN A O 1
ATOM 1475 N N . PHE A 1 184 ? -5.365 4.407 16.792 1.00 94.94 184 PHE A N 1
ATOM 1476 C CA . PHE A 1 184 ? -4.145 4.580 16.014 1.00 94.94 184 PHE A CA 1
ATOM 1477 C C . PHE A 1 184 ? -3.380 5.816 16.489 1.00 94.94 184 PHE A C 1
ATOM 1479 O O . PHE A 1 184 ? -3.958 6.888 16.630 1.00 94.94 184 PHE A O 1
ATOM 1486 N N . ASN A 1 185 ? -2.069 5.686 16.698 1.00 94.25 185 ASN A N 1
ATOM 1487 C CA . ASN A 1 185 ? -1.184 6.823 16.986 1.00 94.25 185 ASN A CA 1
ATOM 1488 C C . ASN A 1 185 ? 0.086 6.696 16.149 1.00 94.25 185 ASN A C 1
ATOM 1490 O O . ASN A 1 185 ? 0.561 5.582 15.920 1.00 94.25 185 ASN A O 1
ATOM 1494 N N . ILE A 1 186 ? 0.648 7.816 15.704 1.00 90.88 186 ILE A N 1
ATOM 1495 C CA . ILE A 1 186 ? 1.826 7.827 14.828 1.00 90.88 186 ILE A CA 1
ATOM 1496 C C . ILE A 1 186 ? 2.977 8.533 15.527 1.00 90.88 186 ILE A C 1
ATOM 1498 O O . ILE A 1 186 ? 2.787 9.605 16.098 1.00 90.88 186 ILE A O 1
ATOM 1502 N N . GLU A 1 187 ? 4.155 7.915 15.463 1.00 82.88 187 GLU A N 1
ATOM 1503 C CA . GLU A 1 187 ? 5.428 8.479 15.932 1.00 82.88 187 GLU A CA 1
ATOM 1504 C C . GLU A 1 187 ? 6.202 9.173 14.802 1.00 82.88 187 GLU A C 1
ATOM 1506 O O . GLU A 1 187 ? 6.242 8.622 13.673 1.00 82.88 187 GLU A O 1
#

Sequence (187 aa):
MKKKGDIKRNTFSKNYRGQVWIETVIYLLIAFVMMGLVLSYVKPKIEDLRDKAIIEQSLDVINEIDNTISTIGSTGNKRLIEIGVKKGVFNIDSENDMITFELETKYQYSEFGKEVYIGKVKAITQGQNQYSKVILTRDFSEEYNLIYDSSDTNKALPKASTPYRVFIENKGVGVDQDKLIINFNIE

Solvent-accessible surface area (backbone atoms only — not comparable to full-atom values): 10471 Å² total; per-residue (Å²): 142,82,84,84,81,82,80,83,77,82,76,78,83,78,62,61,71,62,52,54,50,50,52,54,52,50,53,52,50,52,50,53,52,53,51,52,56,52,48,65,69,47,46,61,59,51,52,39,54,51,54,50,52,50,54,53,52,52,50,52,51,52,50,50,49,53,52,47,60,74,64,53,67,62,64,75,40,67,47,80,46,75,50,71,31,83,68,40,38,42,32,42,32,20,81,68,18,30,41,37,38,40,35,82,34,76,53,78,87,46,59,71,78,38,81,44,72,59,87,80,34,40,35,35,17,41,78,52,94,86,38,24,39,39,37,38,38,35,78,35,59,92,65,35,42,35,28,33,78,87,35,76,41,70,46,77,44,58,57,44,96,60,60,43,43,36,35,45,28,32,73,33,65,48,99,90,41,102,32,40,30,37,34,38,42,78,109

Foldseek 3Di:
DDDDDDDDDPDPPDPVVVVVVVVVVVVVVVVVVVVVVVCVVCVLVVQLVVVVVQVVVVVVQVVVVVVCVVPQDDAFGKDKDWAAAAAFKWKCQLVQQKTKTKHKAQHDPDDAQDWDDDDQKTWHWHDDPNIIIIMIMHGCNVAAREEEPNHRDMDMDGHDPGTWIKMWGFNQADPPGPHTYIYIYTD